Protein AF-A0A2K8X0S5-F1 (afdb_monomer_lite)

Secondary structure (DSSP, 8-state):
---------SS-SSS-----S----EEEEE-SS-TT----EE--SSHHHHHHHHHHHHHHHHHHHHHHHHHHHHHT-TTS-HHHHHHHTTSS--SSPPPEEEEPPPSS--SS--GGGEEEEEEEETTTTEEEEEEE-GGGTT----EEEEEEETTEEEEEES-SS--HHHHHHHHHHHHHH-GGGGSSSEEEEEE-TTS-EEEEEEEETTTTEEEEEE-

Sequence (219 aa):
MIKQNILYLLILSSIFSCQSQNKNMDIRTTSINDYEATYIFNLENNRAALKKINDYALQDIKAQSIFIDSLKHVASKDTQPKTFKERLTSTTLSSVPEDIIFYTPPNQLMDRVREKDIVLQYVLNTESGTIKNIRIGNQFKNATTTIKIINENKHNCVLQLDQLDFTLQNLYAILSQIAKLQYQNKTLDFIYTVKNKDNAPILDIIYTDHGHSLLLNYN

Foldseek 3Di:
DDDDDDDPDDPPDPPDPPPPDDDQFQWAKDWFVDPPRRDGDSDDFFLVRVVVVQVVQVVSLVVLVVVLVVLVVVLPPPPDDPVVVVVSVVPPGDSWTDKIWIFRDDPDDDPDDDLQRTAKIQGADRVPSFGQDIDGRPVLAPDPWDWDFPDDDLAETEIETAADTDGSSNVVVVSVVCVVVLSLLRDQKHWYFYAYNVRHTAWIWIAGRSSRGIGIDGD

pLDDT: mean 75.19, std 20.9, range [31.05, 98.25]

Radius of gyration: 23.58 Å; chains: 1; bounding box: 104×39×49 Å

Structure (mmCIF, N/CA/C/O backbone):
data_AF-A0A2K8X0S5-F1
#
_entry.id   AF-A0A2K8X0S5-F1
#
loop_
_atom_site.group_PDB
_atom_site.id
_atom_site.type_symbol
_atom_site.label_atom_id
_atom_site.label_alt_id
_atom_site.label_comp_id
_atom_site.label_asym_id
_atom_site.label_entity_id
_atom_site.label_seq_id
_atom_site.pdbx_PDB_ins_code
_atom_site.Cartn_x
_atom_site.Cartn_y
_atom_site.Cartn_z
_atom_site.occupancy
_atom_site.B_iso_or_equiv
_atom_site.auth_seq_id
_atom_site.auth_comp_id
_atom_site.auth_asym_id
_atom_site.auth_atom_id
_atom_site.pdbx_PDB_model_num
ATOM 1 N N . MET A 1 1 ? -69.505 -23.182 -1.053 1.00 38.78 1 MET A N 1
ATOM 2 C CA . MET A 1 1 ? -69.139 -24.120 -2.136 1.00 38.78 1 MET A CA 1
ATOM 3 C C . MET A 1 1 ? -68.064 -23.481 -2.996 1.00 38.78 1 MET A C 1
ATOM 5 O O . MET A 1 1 ? -68.137 -22.296 -3.283 1.00 38.78 1 MET A O 1
ATOM 9 N N . ILE A 1 2 ? -67.047 -24.280 -3.288 1.00 38.81 2 ILE A N 1
ATOM 10 C CA . ILE A 1 2 ? -65.732 -23.964 -3.852 1.00 38.81 2 ILE A CA 1
ATOM 11 C C . ILE A 1 2 ? -65.808 -23.481 -5.309 1.00 38.81 2 ILE A C 1
ATOM 13 O O . ILE A 1 2 ? -66.497 -24.108 -6.109 1.00 38.81 2 ILE A O 1
ATOM 17 N N . LYS A 1 3 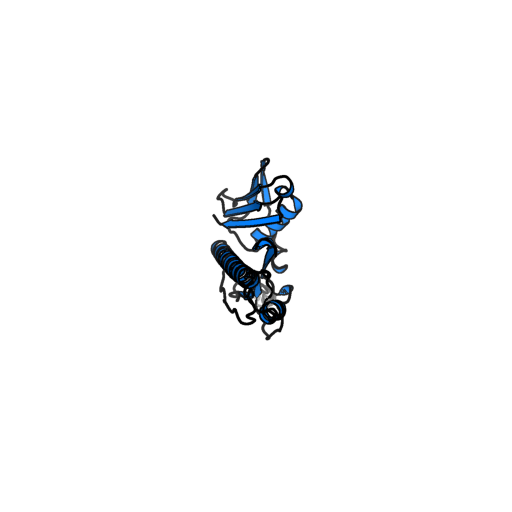? -65.036 -22.436 -5.644 1.00 39.66 3 LYS A N 1
ATOM 18 C CA . LYS A 1 3 ? -64.012 -22.431 -6.716 1.00 39.66 3 LYS A CA 1
ATOM 19 C C . LYS A 1 3 ? -63.188 -21.131 -6.661 1.00 39.66 3 LYS A C 1
ATOM 21 O O . LYS A 1 3 ? -63.391 -20.196 -7.425 1.00 39.66 3 LYS A O 1
ATOM 26 N N . GLN A 1 4 ? -62.233 -21.111 -5.730 1.00 46.78 4 GLN A N 1
ATOM 27 C CA . GLN A 1 4 ? -60.915 -20.524 -5.979 1.00 46.78 4 GLN A CA 1
ATOM 28 C C . GLN A 1 4 ? -60.237 -21.372 -7.061 1.00 46.78 4 GLN A C 1
ATOM 30 O O . GLN A 1 4 ? -60.345 -22.596 -6.983 1.00 46.78 4 GLN A O 1
ATOM 35 N N . ASN A 1 5 ? -59.558 -20.752 -8.032 1.00 42.03 5 ASN A N 1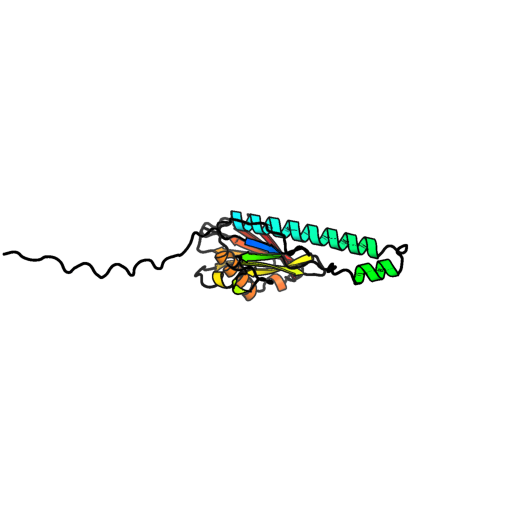
ATOM 36 C CA . ASN A 1 5 ? -58.206 -21.158 -8.432 1.00 42.03 5 ASN A CA 1
ATOM 37 C C . ASN A 1 5 ? -57.643 -20.314 -9.589 1.00 42.03 5 ASN A C 1
ATOM 39 O O . ASN A 1 5 ? -58.214 -20.255 -10.671 1.00 42.03 5 ASN A O 1
ATOM 43 N N . ILE A 1 6 ? -56.441 -19.788 -9.326 1.00 49.94 6 ILE A N 1
ATOM 44 C CA . ILE A 1 6 ? -55.363 -19.508 -10.285 1.00 49.94 6 ILE A CA 1
ATOM 45 C C . ILE A 1 6 ? -55.515 -18.220 -11.112 1.00 49.94 6 ILE A C 1
ATOM 47 O O . ILE A 1 6 ? -55.748 -18.234 -12.314 1.00 49.94 6 ILE A O 1
ATOM 51 N N . LEU A 1 7 ? -55.229 -17.088 -10.464 1.00 38.19 7 LEU A N 1
ATOM 52 C CA . LEU A 1 7 ? -54.434 -16.026 -11.096 1.00 38.19 7 LEU A CA 1
ATOM 53 C C . LEU A 1 7 ? -53.530 -15.337 -10.056 1.00 38.19 7 LEU A C 1
ATOM 55 O O . LEU A 1 7 ? -53.456 -14.121 -9.953 1.00 38.19 7 LEU A O 1
ATOM 59 N N . TYR A 1 8 ? -52.852 -16.159 -9.253 1.00 41.50 8 TYR A N 1
ATOM 60 C CA . TYR A 1 8 ? -51.709 -15.771 -8.429 1.00 41.50 8 TYR A CA 1
ATOM 61 C C . TYR A 1 8 ? -50.475 -16.456 -9.011 1.00 41.50 8 TYR A C 1
ATOM 63 O O . TYR A 1 8 ? -50.107 -17.513 -8.518 1.00 41.50 8 TYR A O 1
ATOM 71 N N . LEU A 1 9 ? -49.881 -15.917 -10.082 1.00 42.97 9 LEU A N 1
ATOM 72 C CA . LEU A 1 9 ? -48.477 -16.200 -10.419 1.00 42.97 9 LEU A CA 1
ATOM 73 C C . LEU A 1 9 ? -47.944 -15.307 -11.555 1.00 42.97 9 LEU A C 1
ATOM 75 O O . LEU A 1 9 ? -47.569 -15.806 -12.603 1.00 42.97 9 LEU A O 1
ATOM 79 N N . LEU A 1 10 ? -47.904 -13.983 -11.386 1.00 37.44 10 LEU A N 1
ATOM 80 C CA . LEU A 1 10 ? -47.114 -13.111 -12.281 1.00 37.44 10 LEU A CA 1
ATOM 81 C C . LEU A 1 10 ? -46.575 -11.869 -11.543 1.00 37.44 10 LEU A C 1
ATOM 83 O O . LEU A 1 10 ? -46.462 -10.782 -12.094 1.00 37.44 10 LEU A O 1
ATOM 87 N N . ILE A 1 11 ? -46.224 -12.044 -10.266 1.00 44.78 11 ILE A N 1
ATOM 88 C CA . ILE A 1 11 ? -45.395 -11.105 -9.500 1.00 44.78 11 ILE A CA 1
ATOM 89 C C . ILE A 1 11 ? -44.290 -11.937 -8.850 1.00 44.78 11 ILE A C 1
ATOM 91 O O . ILE A 1 11 ? -44.387 -12.231 -7.668 1.00 44.78 11 ILE A O 1
ATOM 95 N N . LEU A 1 12 ? -43.311 -12.427 -9.626 1.00 39.06 12 LEU A N 1
ATOM 96 C CA . LEU A 1 12 ? -42.094 -13.057 -9.071 1.00 39.06 12 LEU A CA 1
ATOM 97 C C . LEU A 1 12 ? -40.988 -13.346 -10.108 1.00 39.06 12 LEU A C 1
ATOM 99 O O . LEU A 1 12 ? -40.276 -14.335 -9.995 1.00 39.06 12 LEU A O 1
ATOM 103 N N . SER A 1 13 ? -40.794 -12.482 -11.110 1.00 39.16 13 SER A N 1
ATOM 104 C CA . SER A 1 13 ? -39.637 -12.588 -12.025 1.00 39.16 13 SER A CA 1
ATOM 105 C C . SER A 1 13 ? -38.767 -11.328 -12.103 1.00 39.16 13 SER A C 1
ATOM 107 O O . SER A 1 13 ? -37.929 -11.218 -12.990 1.00 39.16 13 SER A O 1
ATOM 109 N N . SER A 1 14 ? -38.912 -10.391 -11.162 1.00 35.41 14 SER A N 1
ATOM 110 C CA . SER A 1 14 ? -38.010 -9.235 -11.008 1.00 35.41 14 SER A CA 1
ATOM 111 C C . SER A 1 14 ? -37.100 -9.322 -9.774 1.00 35.41 14 SER A C 1
ATOM 113 O O . SER A 1 14 ? -36.400 -8.366 -9.450 1.00 35.41 14 SER A O 1
ATOM 115 N N . ILE A 1 15 ? -37.051 -10.480 -9.108 1.00 37.19 15 ILE A N 1
ATOM 116 C CA . ILE A 1 15 ? -36.039 -10.771 -8.089 1.00 37.19 15 ILE A CA 1
ATOM 117 C C . ILE A 1 15 ? -34.864 -11.448 -8.804 1.00 37.19 15 ILE A C 1
ATOM 119 O O . ILE A 1 15 ? -35.063 -12.439 -9.499 1.00 37.19 15 ILE A O 1
ATOM 123 N N . PHE A 1 16 ? -33.661 -10.902 -8.613 1.00 36.66 16 PHE A N 1
ATOM 124 C CA . PHE A 1 16 ? -32.369 -11.325 -9.175 1.00 36.66 16 PHE A CA 1
ATOM 125 C C . PHE A 1 16 ? -31.940 -10.734 -10.530 1.00 36.66 16 PHE A C 1
ATOM 127 O O . PHE A 1 16 ? -31.366 -11.419 -11.368 1.00 36.66 16 PHE A O 1
ATOM 134 N N . SER A 1 17 ? -31.962 -9.405 -10.656 1.00 31.05 17 SER A N 1
ATOM 135 C CA . SER A 1 17 ? -30.768 -8.714 -11.178 1.00 31.05 17 SER A CA 1
ATOM 136 C C . SER A 1 17 ? -29.786 -8.449 -10.028 1.00 31.05 17 SER A C 1
ATOM 138 O O . SER A 1 17 ? -29.400 -7.319 -9.751 1.00 31.05 17 SER A O 1
ATOM 140 N N . CYS A 1 18 ? -29.419 -9.518 -9.321 1.00 34.09 18 CYS A N 1
ATOM 141 C CA . CYS A 1 18 ? -28.256 -9.571 -8.451 1.00 34.09 18 CYS A CA 1
ATOM 142 C C . CYS A 1 18 ? -27.247 -10.474 -9.163 1.00 34.09 18 CYS A C 1
ATOM 144 O O . CYS A 1 18 ? -27.055 -11.627 -8.801 1.00 34.09 18 CYS A O 1
ATOM 146 N N . GLN A 1 19 ? -26.638 -9.965 -10.235 1.00 32.12 19 GLN A N 1
ATOM 147 C CA . GLN A 1 19 ? -25.343 -10.479 -10.682 1.00 32.12 19 GLN A CA 1
ATOM 148 C C . GLN A 1 19 ? -24.256 -9.710 -9.928 1.00 32.12 19 GLN A C 1
ATOM 150 O O . GLN A 1 19 ? -23.436 -9.001 -10.502 1.00 32.12 19 GLN A O 1
ATOM 155 N N . SER A 1 20 ? -24.313 -9.810 -8.603 1.00 38.38 20 SER A N 1
ATOM 156 C CA . SER A 1 20 ? -23.209 -9.473 -7.721 1.00 38.38 20 SER A CA 1
ATOM 157 C C . SER A 1 20 ? -22.395 -10.746 -7.526 1.00 38.38 20 SER A C 1
ATOM 159 O O . SER A 1 20 ? -22.934 -11.740 -7.056 1.00 38.38 20 SER A O 1
ATOM 161 N N . GLN A 1 21 ? -21.106 -10.669 -7.865 1.00 45.69 21 GLN A N 1
ATOM 162 C CA . GLN A 1 21 ? -20.028 -11.537 -7.371 1.00 45.69 21 GLN A CA 1
ATOM 163 C C . GLN A 1 21 ? -20.027 -13.006 -7.826 1.00 45.69 21 GLN A C 1
ATOM 165 O O . GLN A 1 21 ? -20.659 -13.866 -7.229 1.00 45.69 21 GLN A O 1
ATOM 170 N N . ASN A 1 22 ? -19.226 -13.281 -8.862 1.00 36.31 22 ASN A N 1
ATOM 171 C CA . ASN A 1 22 ? -18.234 -14.376 -8.916 1.00 36.31 22 ASN A CA 1
ATOM 172 C C . ASN A 1 22 ? -17.706 -14.524 -10.347 1.00 36.31 22 ASN A C 1
ATOM 174 O O . ASN A 1 22 ? -17.823 -15.570 -10.982 1.00 36.31 22 ASN A O 1
ATOM 178 N N . LYS A 1 23 ? -17.149 -13.444 -10.897 1.00 34.75 23 LYS A N 1
ATOM 179 C CA . LYS A 1 23 ? -16.305 -13.566 -12.082 1.00 34.75 23 LYS A CA 1
ATOM 180 C C . LYS A 1 23 ? -14.875 -13.399 -11.617 1.00 34.75 23 LYS A C 1
ATOM 182 O O . LYS A 1 23 ? -14.519 -12.328 -11.134 1.00 34.75 23 LYS A O 1
ATOM 187 N N . ASN A 1 24 ? -14.123 -14.491 -11.730 1.00 33.91 24 ASN A N 1
ATOM 188 C CA . ASN A 1 24 ? -12.668 -14.515 -11.748 1.00 33.91 24 ASN A CA 1
ATOM 189 C C . ASN A 1 24 ? -12.183 -13.257 -12.470 1.00 33.91 24 ASN A C 1
ATOM 191 O O . ASN A 1 24 ? -12.516 -13.035 -13.636 1.00 33.91 24 ASN A O 1
ATOM 195 N N . MET A 1 25 ? -11.536 -12.370 -11.724 1.00 39.94 25 MET A N 1
ATOM 196 C CA . MET A 1 25 ? -11.119 -11.079 -12.237 1.00 39.94 25 MET A CA 1
ATOM 197 C C . MET A 1 25 ? -9.746 -11.294 -12.839 1.00 39.94 25 MET A C 1
ATOM 199 O O . MET A 1 25 ? -8.787 -11.359 -12.090 1.00 39.94 25 MET A O 1
ATOM 203 N N . ASP A 1 26 ? -9.652 -11.452 -14.157 1.00 40.91 26 ASP A N 1
ATOM 204 C CA . ASP A 1 26 ? -8.354 -11.422 -14.826 1.00 40.91 26 ASP A CA 1
ATOM 205 C C . ASP A 1 26 ? -7.725 -10.065 -14.513 1.00 40.91 26 ASP A C 1
ATOM 207 O O . ASP A 1 26 ? -8.236 -9.039 -14.938 1.00 40.91 26 ASP A O 1
ATOM 211 N N . ILE A 1 27 ? -6.664 -10.026 -13.719 1.00 49.91 27 ILE A N 1
ATOM 212 C CA . ILE A 1 27 ? -5.928 -8.787 -13.478 1.00 49.91 27 ILE A CA 1
ATOM 213 C C . ILE A 1 27 ? -4.611 -8.902 -14.220 1.00 49.91 27 ILE A C 1
ATOM 215 O O . ILE A 1 27 ? -3.862 -9.816 -13.901 1.00 49.91 27 ILE A O 1
ATOM 219 N N . ARG A 1 28 ? -4.341 -7.984 -15.156 1.00 50.75 28 ARG A N 1
ATOM 220 C CA . ARG A 1 28 ? -3.062 -7.857 -15.881 1.00 50.75 28 ARG A CA 1
ATOM 221 C C . ARG A 1 28 ? -2.186 -6.771 -15.255 1.00 50.75 28 ARG A C 1
ATOM 223 O O . ARG A 1 28 ? -2.723 -5.840 -14.656 1.00 50.75 28 ARG A O 1
ATOM 230 N N . THR A 1 29 ? -0.869 -6.881 -15.419 1.00 45.03 29 THR A N 1
ATOM 231 C CA . THR A 1 29 ? 0.135 -5.960 -14.858 1.00 45.03 29 THR A CA 1
ATOM 232 C C . THR A 1 29 ? 0.949 -5.308 -15.967 1.00 45.03 29 THR A C 1
ATOM 234 O O . THR A 1 29 ? 1.480 -6.011 -16.816 1.00 45.03 29 THR A O 1
ATOM 237 N N . THR A 1 30 ? 1.106 -3.989 -15.958 1.00 51.38 30 THR A N 1
ATOM 238 C CA . THR A 1 30 ? 2.091 -3.303 -16.813 1.00 51.38 30 THR A CA 1
ATOM 239 C C . THR A 1 30 ? 3.103 -2.613 -15.914 1.00 51.38 30 THR A C 1
ATOM 241 O O . THR A 1 30 ? 2.691 -1.832 -15.057 1.00 51.38 30 THR A O 1
ATOM 244 N N . SER A 1 31 ? 4.386 -2.918 -16.076 1.00 45.97 31 SER A N 1
ATOM 245 C CA . SER A 1 31 ? 5.461 -2.301 -15.282 1.00 45.97 31 SER A CA 1
ATOM 246 C C . SER A 1 31 ? 6.837 -2.308 -15.961 1.00 45.97 31 SER A C 1
ATOM 248 O O . SER A 1 31 ? 7.840 -1.895 -15.385 1.00 45.97 31 SER A O 1
ATOM 250 N N . ILE A 1 32 ? 6.902 -2.780 -17.204 1.00 43.44 32 ILE A N 1
ATOM 251 C CA . ILE A 1 32 ? 8.102 -2.794 -18.037 1.00 43.44 32 ILE A CA 1
ATOM 252 C C . ILE A 1 32 ? 7.658 -2.309 -19.418 1.00 43.44 32 ILE A C 1
ATOM 254 O O . ILE A 1 32 ? 6.489 -2.449 -19.769 1.00 43.44 32 ILE A O 1
ATOM 258 N N . ASN A 1 33 ? 8.601 -1.838 -20.235 1.00 41.41 33 ASN A N 1
ATOM 259 C CA . ASN A 1 33 ? 8.481 -1.666 -21.693 1.00 41.41 33 ASN A CA 1
ATOM 260 C C . ASN A 1 33 ? 7.886 -2.874 -22.471 1.00 41.41 33 ASN A C 1
ATOM 262 O O . ASN A 1 33 ? 7.849 -2.850 -23.699 1.00 41.41 33 ASN A O 1
ATOM 266 N N . ASP A 1 34 ? 7.421 -3.917 -21.785 1.00 37.16 34 ASP A N 1
ATOM 267 C CA . ASP A 1 34 ? 6.527 -4.943 -22.283 1.00 37.16 34 ASP A CA 1
ATOM 268 C C . ASP A 1 34 ? 5.070 -4.478 -22.181 1.00 37.16 34 ASP A C 1
ATOM 270 O O . ASP A 1 34 ? 4.413 -4.563 -21.141 1.00 37.16 34 ASP A O 1
ATOM 274 N N . TYR A 1 35 ? 4.506 -4.153 -23.341 1.00 42.62 35 TYR A N 1
ATOM 275 C CA . TYR A 1 35 ? 3.062 -4.226 -23.574 1.00 42.62 35 TYR A CA 1
ATOM 276 C C . TYR A 1 35 ? 2.503 -5.667 -23.398 1.00 42.62 35 TYR A C 1
ATOM 278 O O . TYR A 1 35 ? 1.308 -5.885 -23.596 1.00 42.62 35 TYR A O 1
ATOM 286 N N . GLU A 1 36 ? 3.337 -6.649 -23.010 1.00 38.81 36 GLU A N 1
ATOM 287 C CA . GLU A 1 36 ? 3.042 -8.089 -22.991 1.00 38.81 36 GLU A CA 1
ATOM 288 C C . GLU A 1 36 ? 3.167 -8.794 -21.618 1.00 38.81 36 GLU A C 1
ATOM 290 O O . GLU A 1 36 ? 3.016 -10.017 -21.547 1.00 38.81 36 GLU A O 1
ATOM 295 N N . ALA A 1 37 ? 3.365 -8.087 -20.497 1.00 40.16 37 ALA A N 1
ATOM 296 C CA . ALA A 1 37 ? 3.399 -8.726 -19.171 1.00 40.16 37 ALA A CA 1
ATOM 297 C C . ALA A 1 37 ? 1.994 -9.196 -18.720 1.00 40.16 37 ALA A C 1
ATOM 299 O O . ALA A 1 37 ? 1.250 -8.526 -18.007 1.00 40.16 37 ALA A O 1
ATOM 300 N N . THR A 1 38 ? 1.601 -10.393 -19.151 1.00 49.34 38 THR A N 1
ATOM 301 C CA . THR A 1 38 ? 0.253 -10.943 -18.940 1.00 49.34 38 THR A CA 1
ATOM 302 C C . THR A 1 38 ? 0.236 -11.903 -17.750 1.00 49.34 38 THR A C 1
ATOM 304 O O . THR A 1 38 ? -0.058 -13.088 -17.896 1.00 49.34 38 THR A O 1
ATOM 307 N N . TYR A 1 39 ? 0.561 -11.421 -16.548 1.00 47.72 39 TYR A N 1
ATOM 308 C CA . TYR A 1 39 ? 0.231 -12.190 -15.346 1.00 47.72 39 TYR A CA 1
ATOM 309 C C . TYR A 1 39 ? -1.266 -12.088 -15.128 1.00 47.72 39 TYR A C 1
ATOM 311 O O . TYR A 1 39 ? -1.771 -10.988 -14.983 1.00 47.72 39 TYR A O 1
ATOM 319 N N . ILE A 1 40 ? -1.967 -13.221 -15.155 1.00 48.16 40 ILE A N 1
ATOM 320 C CA . ILE A 1 40 ? -3.401 -13.302 -14.884 1.00 48.16 40 ILE A CA 1
ATOM 321 C C . ILE A 1 40 ? -3.559 -13.757 -13.440 1.00 48.16 40 ILE A C 1
ATOM 323 O O . ILE A 1 40 ? -3.362 -14.927 -13.103 1.00 48.16 40 ILE A O 1
ATOM 327 N N . PHE A 1 41 ? -3.908 -12.828 -12.562 1.00 51.62 41 PHE A N 1
ATOM 328 C CA . PHE A 1 41 ? -4.321 -13.175 -11.213 1.00 51.62 41 PHE A CA 1
ATOM 329 C C . PHE A 1 41 ? -5.797 -13.543 -11.218 1.00 51.62 41 PHE A C 1
ATOM 331 O O . PHE A 1 41 ? -6.626 -12.654 -11.259 1.00 51.62 41 PHE A O 1
ATOM 338 N N . ASN A 1 42 ? -6.144 -14.824 -11.108 1.00 50.06 42 ASN A N 1
ATOM 339 C CA . ASN A 1 42 ? -7.502 -15.203 -10.728 1.00 50.06 42 ASN A CA 1
ATOM 340 C C . ASN A 1 42 ? -7.653 -15.036 -9.208 1.00 50.06 42 ASN A C 1
ATOM 342 O O . ASN A 1 42 ? -7.411 -15.982 -8.456 1.00 50.06 42 ASN A O 1
ATOM 346 N N . LEU A 1 43 ? -7.905 -13.813 -8.741 1.00 58.06 43 LEU A N 1
ATOM 347 C CA . LEU A 1 43 ? -7.872 -13.512 -7.313 1.00 58.06 43 LEU A CA 1
ATOM 348 C C . LEU A 1 43 ? -9.249 -13.160 -6.759 1.00 58.06 43 LEU A C 1
ATOM 350 O O . LEU A 1 43 ? -9.888 -12.184 -7.149 1.00 58.06 43 LEU A O 1
ATOM 354 N N . GLU A 1 44 ? -9.666 -13.972 -5.794 1.00 69.25 44 GLU A N 1
ATOM 355 C CA . GLU A 1 44 ? -10.769 -13.681 -4.891 1.00 69.25 44 GLU A CA 1
ATOM 356 C C . GLU A 1 44 ? -10.536 -12.340 -4.184 1.00 69.25 44 GLU A C 1
ATOM 358 O O . GLU A 1 44 ? -9.412 -11.975 -3.845 1.00 69.25 44 GLU A O 1
ATOM 363 N N . ASN A 1 45 ? -11.602 -11.590 -3.925 1.00 79.94 45 ASN A N 1
ATOM 364 C CA . ASN A 1 45 ? -11.506 -10.309 -3.233 1.00 79.94 45 ASN A CA 1
ATOM 365 C C . ASN A 1 45 ? -11.374 -10.513 -1.713 1.00 79.94 45 ASN A C 1
ATOM 367 O O . ASN A 1 45 ? -12.335 -10.314 -0.972 1.00 79.94 45 ASN A O 1
ATOM 371 N N . ASN A 1 46 ? -10.200 -10.955 -1.262 1.00 86.81 46 ASN A N 1
ATOM 372 C CA . ASN A 1 46 ? -9.918 -11.264 0.138 1.00 86.81 46 ASN A CA 1
ATOM 373 C C . ASN A 1 46 ? -8.485 -10.873 0.558 1.00 86.81 46 ASN A C 1
ATOM 375 O O . ASN A 1 46 ? -7.652 -10.460 -0.253 1.00 86.81 46 ASN A O 1
ATOM 379 N N . ARG A 1 47 ? -8.177 -11.034 1.852 1.00 89.31 47 ARG A N 1
ATOM 380 C CA . ARG A 1 47 ? -6.883 -10.664 2.448 1.00 89.31 47 ARG A CA 1
ATOM 381 C C . ARG A 1 47 ? -5.692 -11.366 1.801 1.00 89.31 47 ARG A C 1
ATOM 383 O O . ARG A 1 47 ? -4.677 -10.727 1.540 1.00 89.31 47 ARG A O 1
ATOM 390 N N . ALA A 1 48 ? -5.799 -12.675 1.580 1.00 88.81 48 ALA A N 1
ATOM 391 C CA . ALA A 1 48 ? -4.698 -13.485 1.063 1.00 88.81 48 ALA A CA 1
ATOM 392 C C . ALA A 1 48 ? -4.337 -13.077 -0.372 1.00 88.81 48 ALA A C 1
ATOM 394 O O . ALA A 1 48 ? -3.162 -12.930 -0.710 1.00 88.81 48 ALA A O 1
ATOM 395 N N . ALA A 1 49 ? -5.355 -12.825 -1.192 1.00 84.19 49 ALA A N 1
ATOM 396 C CA . ALA A 1 49 ? -5.205 -12.307 -2.540 1.00 84.19 49 ALA A CA 1
ATOM 397 C C . ALA A 1 49 ? -4.552 -10.922 -2.571 1.00 84.19 49 ALA A C 1
ATOM 399 O O . ALA A 1 49 ? -3.587 -10.711 -3.303 1.00 84.19 49 ALA A O 1
ATOM 400 N N . LEU A 1 50 ? -5.035 -9.996 -1.739 1.00 88.88 50 LEU A N 1
ATOM 401 C CA . LEU A 1 50 ? -4.472 -8.650 -1.620 1.00 88.88 50 LEU A CA 1
ATOM 402 C C . LEU A 1 50 ? -3.000 -8.673 -1.203 1.00 88.88 50 LEU A C 1
ATOM 404 O O . LEU A 1 50 ? -2.186 -7.959 -1.786 1.00 88.88 50 LEU A O 1
ATOM 408 N N . LYS A 1 51 ? -2.641 -9.541 -0.251 1.00 92.00 51 LYS A N 1
ATOM 409 C CA . LYS A 1 51 ? -1.244 -9.755 0.132 1.00 92.00 51 LYS A CA 1
ATOM 410 C C . LYS A 1 51 ? -0.408 -10.232 -1.057 1.00 92.00 51 LYS A C 1
ATOM 412 O O . LYS A 1 51 ? 0.661 -9.687 -1.296 1.00 92.00 51 LYS A O 1
ATOM 417 N N . LYS A 1 52 ? -0.900 -11.206 -1.830 1.00 86.94 52 LYS A N 1
ATOM 418 C CA . LYS A 1 52 ? -0.188 -11.731 -3.006 1.00 86.94 52 LYS A CA 1
ATOM 419 C C . LYS A 1 52 ? 0.046 -10.655 -4.074 1.00 86.94 52 LYS A C 1
ATOM 421 O O . LYS A 1 52 ? 1.134 -10.600 -4.638 1.00 86.94 52 LYS A O 1
ATOM 426 N N . ILE A 1 53 ? -0.950 -9.802 -4.327 1.00 86.56 53 ILE A N 1
ATOM 427 C CA . ILE A 1 53 ? -0.834 -8.648 -5.237 1.00 86.56 53 ILE A CA 1
ATOM 428 C C . ILE A 1 53 ? 0.248 -7.688 -4.742 1.00 86.56 53 ILE A C 1
ATOM 430 O O . ILE A 1 53 ? 1.119 -7.287 -5.511 1.00 86.56 53 ILE A O 1
ATOM 434 N N . ASN A 1 54 ? 0.215 -7.356 -3.452 1.00 91.25 54 ASN A N 1
ATOM 435 C CA . ASN A 1 54 ? 1.188 -6.463 -2.842 1.00 91.25 54 ASN A CA 1
ATOM 436 C C . ASN A 1 54 ? 2.612 -7.023 -2.900 1.00 91.25 54 ASN A C 1
ATOM 438 O O . ASN A 1 54 ? 3.529 -6.319 -3.307 1.00 91.25 54 ASN A O 1
ATOM 442 N N . ASP A 1 55 ? 2.796 -8.295 -2.549 1.00 90.06 55 ASP A N 1
ATOM 443 C CA . ASP A 1 55 ? 4.100 -8.956 -2.595 1.00 90.06 55 ASP A CA 1
ATOM 444 C C . ASP A 1 55 ? 4.669 -8.963 -4.023 1.00 90.06 55 ASP A C 1
ATOM 446 O O . ASP A 1 55 ? 5.858 -8.708 -4.213 1.00 90.06 55 ASP A O 1
ATOM 450 N N . TYR A 1 56 ? 3.822 -9.206 -5.029 1.00 86.69 56 TYR A N 1
ATOM 451 C CA . TYR A 1 56 ? 4.215 -9.123 -6.435 1.00 86.69 56 TYR A CA 1
ATOM 452 C C . TYR A 1 56 ? 4.643 -7.702 -6.818 1.00 86.69 56 TYR A C 1
ATOM 454 O O . TYR A 1 56 ? 5.728 -7.520 -7.365 1.00 86.69 56 TYR A O 1
ATOM 462 N N . ALA A 1 57 ? 3.834 -6.691 -6.483 1.00 87.12 57 ALA A N 1
ATOM 463 C CA . ALA A 1 57 ? 4.152 -5.296 -6.777 1.00 87.12 57 ALA A CA 1
ATOM 464 C C . ALA A 1 57 ? 5.495 -4.879 -6.154 1.00 87.12 57 ALA A C 1
ATOM 466 O O . ALA A 1 57 ? 6.326 -4.271 -6.818 1.00 87.12 57 ALA A O 1
ATOM 467 N N . LEU A 1 58 ? 5.762 -5.266 -4.904 1.00 89.44 58 LEU A N 1
ATOM 468 C CA . LEU A 1 58 ? 7.033 -4.967 -4.237 1.00 89.44 58 LEU A CA 1
ATOM 469 C C . LEU A 1 58 ? 8.239 -5.638 -4.912 1.00 89.44 58 LEU A C 1
ATOM 471 O O . LEU A 1 58 ? 9.314 -5.040 -4.987 1.00 89.44 58 LEU A O 1
ATOM 475 N N . GLN A 1 59 ? 8.083 -6.871 -5.401 1.00 85.88 59 GLN A N 1
ATOM 476 C CA . GLN A 1 59 ? 9.141 -7.560 -6.147 1.00 85.88 59 GLN A CA 1
ATOM 477 C C . GLN A 1 59 ? 9.425 -6.876 -7.482 1.00 85.88 59 GLN A C 1
ATOM 479 O O . GLN A 1 59 ? 10.589 -6.711 -7.846 1.00 85.88 59 GLN A O 1
ATOM 484 N N . ASP A 1 60 ? 8.375 -6.452 -8.175 1.00 82.50 60 ASP A N 1
ATOM 485 C CA . ASP A 1 60 ? 8.488 -5.777 -9.457 1.00 82.50 60 ASP A CA 1
ATOM 486 C C . ASP A 1 60 ? 9.134 -4.386 -9.321 1.00 82.50 60 ASP A C 1
ATOM 488 O O . ASP A 1 60 ? 10.119 -4.106 -10.001 1.00 82.50 60 ASP A O 1
ATOM 492 N N . ILE A 1 61 ? 8.716 -3.581 -8.334 1.00 83.12 61 ILE A N 1
ATOM 493 C CA . ILE A 1 61 ? 9.377 -2.307 -7.982 1.00 83.12 61 ILE A CA 1
ATOM 494 C C . ILE A 1 61 ? 10.875 -2.523 -7.748 1.00 83.12 61 ILE A C 1
ATOM 496 O O . ILE A 1 61 ? 11.717 -1.785 -8.258 1.00 83.12 61 ILE A O 1
ATOM 500 N N . LYS A 1 62 ? 11.232 -3.560 -6.981 1.00 84.38 62 LYS A N 1
ATOM 501 C CA . LYS A 1 62 ? 12.634 -3.879 -6.698 1.00 84.38 62 LYS A CA 1
ATOM 502 C C . LYS A 1 62 ? 13.402 -4.235 -7.974 1.00 84.38 62 LYS A C 1
ATOM 504 O O . LYS A 1 62 ? 14.549 -3.814 -8.120 1.00 84.38 62 LYS A O 1
ATOM 509 N N . ALA A 1 63 ? 12.799 -5.003 -8.879 1.00 79.88 63 ALA A N 1
ATOM 510 C CA . ALA A 1 63 ? 13.411 -5.360 -10.155 1.00 79.88 63 ALA A CA 1
ATOM 511 C C . ALA A 1 63 ? 13.636 -4.122 -11.040 1.00 79.88 63 ALA A C 1
ATOM 513 O O . ALA A 1 63 ? 14.739 -3.954 -11.568 1.00 79.88 63 ALA A O 1
ATOM 514 N N . GLN A 1 64 ? 12.647 -3.225 -11.125 1.00 77.81 64 GLN A N 1
ATOM 515 C CA . GLN A 1 64 ? 12.763 -1.953 -11.842 1.00 77.81 64 GLN A CA 1
ATOM 516 C C . GLN A 1 64 ? 13.909 -1.092 -11.287 1.00 77.81 64 GLN A C 1
ATOM 518 O O . GLN A 1 64 ? 14.754 -0.621 -12.050 1.00 77.81 64 GLN A O 1
ATOM 523 N N . SER A 1 65 ? 14.004 -0.944 -9.962 1.00 77.31 65 SER A N 1
ATOM 524 C CA . SER A 1 65 ? 15.072 -0.165 -9.320 1.00 77.31 65 SER A CA 1
ATOM 525 C C . SER A 1 65 ? 16.468 -0.728 -9.610 1.00 77.31 65 SER A C 1
ATOM 527 O O . SER A 1 65 ? 17.359 0.021 -10.005 1.00 77.31 65 SER A O 1
ATOM 529 N N . ILE A 1 66 ? 16.659 -2.053 -9.512 1.00 78.44 66 ILE A N 1
ATOM 530 C CA . ILE A 1 66 ? 17.945 -2.711 -9.829 1.00 78.44 66 ILE A CA 1
ATOM 531 C C . ILE A 1 66 ? 18.339 -2.477 -11.292 1.00 78.44 66 ILE A C 1
ATOM 533 O O . ILE A 1 66 ? 19.510 -2.233 -11.603 1.00 78.44 66 ILE A O 1
ATOM 537 N N . PHE A 1 67 ? 17.368 -2.562 -12.199 1.00 71.81 67 PHE A N 1
ATOM 538 C CA . PHE A 1 67 ? 17.595 -2.338 -13.618 1.00 71.81 67 PHE A CA 1
ATOM 539 C C . PHE A 1 67 ? 18.018 -0.888 -13.903 1.00 71.81 67 PHE A C 1
ATOM 541 O O . PHE A 1 67 ? 19.021 -0.656 -14.582 1.00 71.81 67 PHE A O 1
ATOM 548 N N . ILE A 1 68 ? 17.322 0.089 -13.320 1.00 72.12 68 ILE A N 1
ATOM 549 C CA . ILE A 1 68 ? 17.636 1.517 -13.461 1.00 72.12 68 ILE A CA 1
ATOM 550 C C . ILE A 1 68 ? 19.009 1.847 -12.877 1.00 72.12 68 ILE A C 1
ATOM 552 O O . ILE A 1 68 ? 19.794 2.547 -13.520 1.00 72.12 68 ILE A O 1
ATOM 556 N N . ASP A 1 69 ? 19.339 1.320 -11.701 1.00 70.62 69 ASP A N 1
ATOM 557 C CA . ASP A 1 69 ? 20.654 1.515 -11.087 1.00 70.62 69 ASP A CA 1
ATOM 558 C C . ASP A 1 69 ? 21.771 0.920 -11.948 1.00 70.62 69 ASP A C 1
ATOM 560 O O . ASP A 1 69 ? 22.835 1.524 -12.101 1.00 70.62 69 ASP A O 1
ATOM 564 N N . SER A 1 70 ? 21.511 -0.220 -12.592 1.00 67.69 70 SER A N 1
ATOM 565 C CA . SER A 1 70 ? 22.445 -0.832 -13.540 1.00 67.69 70 SER A CA 1
ATOM 566 C C . SER A 1 70 ? 22.669 0.059 -14.765 1.00 67.69 70 SER A C 1
ATOM 568 O O . SER A 1 70 ? 23.816 0.267 -15.168 1.00 67.69 70 SER A O 1
ATOM 570 N N . LEU A 1 71 ? 21.609 0.653 -15.325 1.00 67.88 71 LEU A N 1
ATOM 571 C CA . LEU A 1 71 ? 21.722 1.617 -16.425 1.00 67.88 71 LEU A CA 1
ATOM 572 C C . LEU A 1 71 ? 22.498 2.872 -16.004 1.00 67.88 71 LEU A C 1
ATOM 574 O O . LEU A 1 71 ? 23.414 3.289 -16.716 1.00 67.88 71 LEU A O 1
ATOM 578 N N . LYS A 1 72 ? 22.197 3.435 -14.826 1.00 70.25 72 LYS A N 1
ATOM 579 C CA . LYS A 1 72 ? 22.919 4.587 -14.258 1.00 70.25 72 LYS A CA 1
ATOM 580 C C . LYS A 1 72 ? 24.403 4.273 -14.057 1.00 70.25 72 LYS A C 1
ATOM 582 O O . LYS A 1 72 ? 25.252 5.085 -14.420 1.00 70.25 72 LYS A O 1
ATOM 587 N N . HIS A 1 73 ? 24.726 3.092 -13.530 1.00 69.88 73 HIS A N 1
ATOM 588 C CA . HIS A 1 73 ? 26.105 2.646 -13.327 1.00 69.88 73 HIS A CA 1
ATOM 589 C C . HIS A 1 73 ? 26.863 2.451 -14.646 1.00 69.88 73 HIS A C 1
ATOM 591 O O . HIS A 1 73 ? 28.047 2.763 -14.740 1.00 69.88 73 HIS A O 1
ATOM 597 N N . VAL A 1 74 ? 26.205 1.934 -15.683 1.00 65.75 74 VAL A N 1
ATOM 598 C CA . VAL A 1 74 ? 26.814 1.789 -17.011 1.00 65.75 74 VAL A CA 1
ATOM 599 C C . VAL A 1 74 ? 27.031 3.156 -17.670 1.00 65.75 74 VAL A C 1
ATOM 601 O O . VAL A 1 74 ? 28.084 3.369 -18.275 1.00 65.75 74 VAL A O 1
ATOM 604 N N . ALA A 1 75 ? 26.086 4.088 -17.516 1.00 60.69 75 ALA A N 1
ATOM 605 C CA . ALA A 1 75 ? 26.164 5.444 -18.059 1.00 60.69 75 ALA A CA 1
ATOM 606 C C . ALA A 1 75 ? 27.256 6.306 -17.397 1.00 60.69 75 ALA A C 1
ATOM 608 O O . ALA A 1 75 ? 27.877 7.134 -18.067 1.00 60.69 75 ALA A O 1
ATOM 609 N N . SER A 1 76 ? 27.515 6.105 -16.100 1.00 62.94 76 SER A N 1
ATOM 610 C CA . SER A 1 76 ? 28.503 6.874 -15.331 1.00 62.94 76 SER A CA 1
ATOM 611 C C . SER A 1 76 ? 29.957 6.441 -15.551 1.00 62.94 76 SER A C 1
ATOM 613 O O . SER A 1 76 ? 30.868 7.117 -15.078 1.00 62.94 76 SER A O 1
ATOM 615 N N . LYS A 1 77 ? 30.215 5.357 -16.297 1.00 67.88 77 LYS A N 1
ATOM 616 C CA . LYS A 1 77 ? 31.584 4.945 -16.648 1.00 67.88 77 LYS A CA 1
ATOM 617 C C . LYS A 1 77 ? 32.188 5.901 -17.682 1.00 67.88 77 LYS A C 1
ATOM 619 O O . LYS A 1 77 ? 31.710 6.010 -18.811 1.00 67.88 77 LYS A O 1
ATOM 624 N N . ASP A 1 78 ? 33.280 6.566 -17.304 1.00 55.75 78 ASP A N 1
ATOM 625 C CA . ASP A 1 78 ? 33.964 7.586 -18.119 1.00 55.75 78 ASP A CA 1
ATOM 626 C C . ASP A 1 78 ? 34.584 7.070 -19.422 1.00 55.75 78 ASP A C 1
ATOM 628 O O . ASP A 1 78 ? 34.861 7.847 -20.332 1.00 55.75 78 ASP A O 1
ATOM 632 N N . THR A 1 79 ? 34.744 5.756 -19.559 1.00 59.97 79 THR A N 1
ATOM 633 C CA . THR A 1 79 ? 35.295 5.110 -20.756 1.00 59.97 79 THR A CA 1
ATOM 634 C C . THR A 1 79 ? 34.272 4.880 -21.872 1.00 59.97 79 THR A C 1
ATOM 636 O O . THR A 1 79 ? 34.633 4.370 -22.933 1.00 59.97 79 THR A O 1
ATOM 639 N N . GLN A 1 80 ? 33.001 5.240 -21.669 1.00 61.22 80 GLN A N 1
ATOM 640 C CA . GLN A 1 80 ? 31.954 5.045 -22.673 1.00 61.22 80 GLN A CA 1
ATOM 641 C C . GLN A 1 80 ? 32.063 6.081 -23.813 1.00 61.22 80 GLN A C 1
ATOM 643 O O . GLN A 1 80 ? 32.153 7.283 -23.538 1.00 61.22 80 GLN A O 1
ATOM 648 N N . PRO A 1 81 ? 31.992 5.663 -25.093 1.00 66.94 81 PRO A N 1
ATOM 649 C CA . PRO A 1 81 ? 31.946 6.579 -26.232 1.00 66.94 81 PRO A CA 1
ATOM 650 C C . PRO A 1 81 ? 30.797 7.592 -26.102 1.00 66.94 81 PRO A C 1
ATOM 652 O O . PRO A 1 81 ? 29.708 7.237 -25.651 1.00 66.94 81 PRO A O 1
ATOM 655 N N . LYS A 1 82 ? 30.987 8.841 -26.558 1.00 62.84 82 LYS A N 1
ATOM 656 C CA . LYS A 1 82 ? 29.919 9.870 -26.558 1.00 62.84 82 LYS A CA 1
ATOM 657 C C . LYS A 1 82 ? 28.618 9.375 -27.204 1.00 62.84 82 LYS A C 1
ATOM 659 O O . LYS A 1 82 ? 27.548 9.575 -26.643 1.00 62.84 82 LYS A O 1
ATOM 664 N N . THR A 1 83 ? 28.725 8.635 -28.306 1.00 58.09 83 THR A N 1
ATOM 665 C CA . THR A 1 83 ? 27.589 8.031 -29.019 1.00 58.09 83 THR A CA 1
ATOM 666 C C . THR A 1 83 ? 26.848 6.967 -28.206 1.00 58.09 83 THR A C 1
ATOM 668 O O . THR A 1 83 ? 25.664 6.743 -28.433 1.00 58.09 83 THR A O 1
ATOM 671 N N . PHE A 1 84 ? 27.508 6.308 -27.250 1.00 58.81 84 PHE A N 1
ATOM 672 C CA . PHE A 1 84 ? 26.873 5.366 -26.328 1.00 58.81 84 PHE A CA 1
ATOM 673 C C . PHE A 1 84 ? 26.111 6.102 -25.219 1.00 58.81 84 PHE A C 1
ATOM 675 O O . PHE A 1 84 ? 24.972 5.745 -24.924 1.00 58.81 84 PHE A O 1
ATOM 682 N N . LYS A 1 85 ? 26.693 7.180 -24.670 1.00 58.34 85 LYS A N 1
ATOM 683 C CA . LYS A 1 85 ? 26.009 8.071 -23.715 1.00 58.34 85 LYS A CA 1
ATOM 684 C C . LYS A 1 85 ? 24.767 8.729 -24.344 1.00 58.34 85 LYS A C 1
ATOM 686 O O . LYS A 1 85 ? 23.725 8.771 -23.704 1.00 58.34 85 LYS A O 1
ATOM 691 N N . GLU A 1 86 ? 24.849 9.148 -25.609 1.00 56.12 86 GLU A N 1
ATOM 692 C CA . GLU A 1 86 ? 23.724 9.691 -26.399 1.00 56.12 86 GLU A CA 1
ATOM 693 C C . GLU A 1 86 ? 22.688 8.626 -26.812 1.00 56.12 86 GLU A C 1
ATOM 695 O O . GLU A 1 86 ? 21.506 8.927 -26.980 1.00 56.12 86 GLU A O 1
ATOM 700 N N . ARG A 1 87 ? 23.099 7.360 -26.979 1.00 54.72 87 ARG A N 1
ATOM 701 C CA . ARG A 1 87 ? 22.173 6.245 -27.239 1.00 54.72 87 ARG A CA 1
ATOM 702 C C . ARG A 1 87 ? 21.392 5.831 -26.001 1.00 54.72 87 ARG A C 1
ATOM 704 O O . ARG A 1 87 ? 20.200 5.602 -26.123 1.00 54.72 87 ARG A O 1
ATOM 711 N N . LEU A 1 88 ? 22.016 5.810 -24.824 1.00 53.88 88 LEU A N 1
ATOM 712 C CA . LEU A 1 88 ? 21.328 5.567 -23.548 1.00 53.88 88 LEU A CA 1
ATOM 713 C C . LEU A 1 88 ? 20.220 6.589 -23.272 1.00 53.88 88 LEU A C 1
ATOM 715 O O . LEU A 1 88 ? 19.181 6.223 -22.736 1.00 53.88 88 LEU A O 1
ATOM 719 N N . THR A 1 89 ? 20.418 7.849 -23.666 1.00 51.09 89 THR A N 1
ATOM 720 C CA . THR A 1 89 ? 19.400 8.901 -23.540 1.00 51.09 89 THR A CA 1
ATOM 721 C C . THR A 1 89 ? 18.339 8.874 -24.647 1.00 51.09 89 THR A C 1
ATOM 723 O O . THR A 1 89 ? 17.309 9.523 -24.486 1.00 51.09 89 THR A O 1
ATOM 726 N N . SER A 1 90 ? 18.560 8.156 -25.760 1.00 42.28 90 SER A N 1
ATOM 727 C CA . SER A 1 90 ? 17.633 8.091 -26.909 1.00 42.28 90 SER A CA 1
ATOM 728 C C . SER A 1 90 ? 16.947 6.738 -27.111 1.00 42.28 90 SER A C 1
ATOM 730 O O . SER A 1 90 ? 15.943 6.670 -27.820 1.00 42.28 90 SER A O 1
ATOM 732 N N . THR A 1 91 ? 17.418 5.662 -26.478 1.00 44.25 91 THR A N 1
ATOM 733 C CA . THR A 1 91 ? 16.626 4.440 -26.321 1.00 44.25 91 THR A CA 1
ATOM 734 C C . THR A 1 91 ? 15.478 4.721 -25.364 1.00 44.25 91 THR A C 1
ATOM 736 O O . THR A 1 91 ? 15.704 5.163 -24.246 1.00 44.25 91 THR A O 1
ATOM 739 N N . THR A 1 92 ? 14.258 4.414 -25.796 1.00 44.97 92 THR A N 1
ATOM 740 C CA . THR A 1 92 ? 12.956 4.538 -25.107 1.00 44.97 92 THR A CA 1
ATOM 741 C C . THR A 1 92 ? 12.838 3.816 -23.757 1.00 44.97 92 THR A C 1
ATOM 743 O O . THR A 1 92 ? 11.747 3.698 -23.213 1.00 44.97 92 THR A O 1
ATOM 746 N N . LEU A 1 93 ? 13.943 3.334 -23.195 1.00 48.88 93 LEU A N 1
ATOM 747 C CA . LEU A 1 93 ? 14.013 2.858 -21.828 1.00 48.88 93 LEU A CA 1
ATOM 748 C C . LEU A 1 93 ? 13.948 4.058 -20.889 1.00 48.88 93 LEU A C 1
ATOM 750 O O . LEU A 1 93 ? 14.965 4.683 -20.590 1.00 48.88 93 LEU A O 1
ATOM 754 N N . SER A 1 94 ? 12.734 4.374 -20.438 1.00 53.62 94 SER A N 1
ATOM 755 C CA . SER A 1 94 ? 12.515 5.276 -19.312 1.00 53.62 94 SER A CA 1
ATOM 756 C C . SER A 1 94 ? 13.454 4.868 -18.172 1.00 53.62 94 SER A C 1
ATOM 758 O O . SER A 1 94 ? 13.373 3.759 -17.649 1.00 53.62 94 SER A O 1
ATOM 760 N N . SER A 1 95 ? 14.402 5.735 -17.807 1.00 60.38 95 SER A N 1
ATOM 761 C CA . SER A 1 95 ? 15.353 5.502 -16.709 1.00 60.38 95 SER A CA 1
ATOM 762 C C . SER A 1 95 ? 14.704 5.722 -15.338 1.00 60.38 95 SER A C 1
ATOM 764 O O . SER A 1 95 ? 15.354 6.191 -14.400 1.00 60.38 95 SER A O 1
ATOM 766 N N . VAL A 1 96 ? 13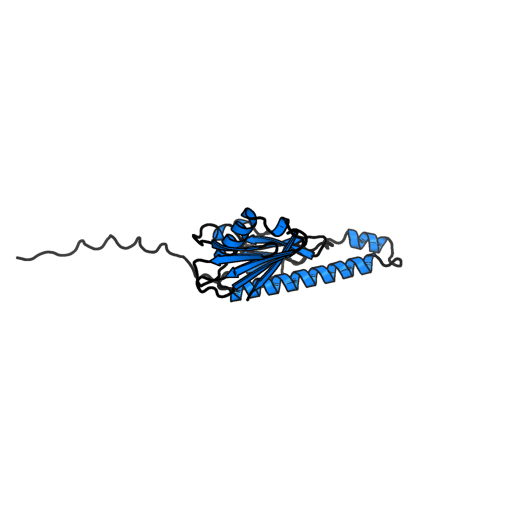.397 5.497 -15.260 1.00 65.31 96 VAL A N 1
ATOM 767 C CA . VAL A 1 96 ? 12.527 5.930 -14.181 1.00 65.31 96 VAL A CA 1
ATOM 768 C C . VAL A 1 96 ? 11.548 4.797 -13.875 1.00 65.31 96 VAL A C 1
ATOM 770 O O 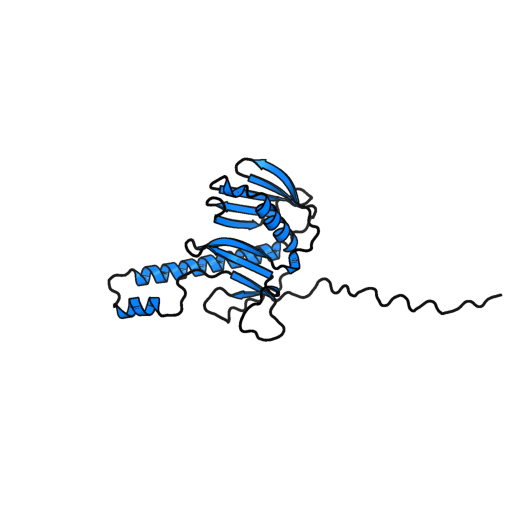. VAL A 1 96 ? 10.980 4.257 -14.824 1.00 65.31 96 VAL A O 1
ATOM 773 N N . PRO A 1 97 ? 11.354 4.421 -12.596 1.00 67.25 97 PRO A N 1
ATOM 774 C CA . PRO A 1 97 ? 10.377 3.404 -12.231 1.00 67.25 97 PRO A CA 1
ATOM 775 C C . PRO A 1 97 ? 8.975 3.844 -12.659 1.00 67.25 97 PRO A C 1
ATOM 777 O O . PRO A 1 97 ? 8.608 5.007 -12.469 1.00 67.25 97 PRO A O 1
ATOM 780 N N . GLU A 1 98 ? 8.199 2.920 -13.212 1.00 77.19 98 GLU A N 1
ATOM 781 C CA . GLU A 1 98 ? 6.830 3.152 -13.660 1.00 77.19 98 GLU A CA 1
ATOM 782 C C . GLU A 1 98 ? 5.814 2.579 -12.670 1.00 77.19 98 GLU A C 1
ATOM 784 O O . GLU A 1 98 ? 6.054 1.580 -11.986 1.00 77.19 98 GLU A O 1
ATOM 789 N N . ASP A 1 99 ? 4.652 3.226 -12.607 1.00 84.44 99 ASP A N 1
ATOM 790 C CA . ASP A 1 99 ? 3.52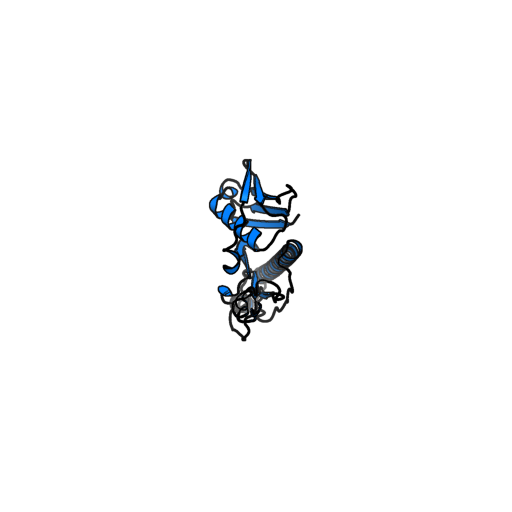9 2.778 -11.791 1.00 84.44 99 ASP A CA 1
ATOM 791 C C . ASP A 1 99 ? 3.128 1.337 -12.125 1.00 84.44 99 ASP A C 1
ATOM 793 O O . ASP A 1 99 ? 3.027 0.958 -13.291 1.00 84.44 99 ASP A O 1
ATOM 797 N N . ILE A 1 100 ? 2.783 0.556 -11.101 1.00 84.88 100 ILE A N 1
ATOM 798 C CA . ILE A 1 100 ? 2.274 -0.806 -11.295 1.00 84.88 100 ILE A CA 1
ATOM 799 C C . ILE A 1 100 ? 0.755 -0.762 -11.312 1.00 84.88 100 ILE A C 1
ATOM 801 O O . ILE A 1 100 ? 0.119 -0.483 -10.289 1.00 84.88 100 ILE A O 1
ATOM 805 N N . ILE A 1 101 ? 0.171 -1.058 -12.472 1.00 83.69 101 ILE A N 1
ATOM 806 C CA . ILE A 1 101 ? -1.276 -0.994 -12.698 1.00 83.69 101 ILE A CA 1
ATOM 807 C C . ILE A 1 101 ? -1.850 -2.403 -12.809 1.00 83.69 101 ILE A C 1
ATOM 809 O O . ILE A 1 101 ? -1.465 -3.178 -13.678 1.00 83.69 101 ILE A O 1
ATOM 813 N N . PHE A 1 102 ? -2.831 -2.688 -11.958 1.00 83.31 102 PHE A N 1
ATOM 814 C CA . PHE A 1 102 ? -3.650 -3.892 -11.953 1.00 83.31 102 PHE A CA 1
ATOM 815 C C . PHE A 1 102 ? -5.039 -3.535 -12.496 1.00 83.31 102 PHE A C 1
ATOM 817 O O . PHE A 1 102 ? -5.729 -2.689 -11.919 1.00 83.31 102 PHE A O 1
ATOM 824 N N . TYR A 1 103 ? -5.466 -4.157 -13.597 1.00 79.25 103 TYR A N 1
ATOM 825 C CA . TYR A 1 103 ? -6.730 -3.826 -14.269 1.00 79.25 103 TYR A CA 1
ATOM 826 C C . TYR A 1 103 ? -7.475 -5.052 -14.800 1.00 79.25 103 TYR A C 1
ATOM 828 O O . TYR A 1 103 ? -6.854 -6.047 -15.174 1.00 79.25 103 TYR A O 1
ATOM 836 N N . THR A 1 104 ? -8.802 -4.943 -14.889 1.00 75.56 104 THR A N 1
ATOM 837 C CA . THR A 1 104 ? -9.660 -5.947 -15.532 1.00 75.56 104 THR A CA 1
ATOM 838 C C . THR A 1 104 ? -9.631 -5.738 -17.048 1.00 75.56 104 THR A C 1
ATOM 840 O O . THR A 1 104 ? -10.002 -4.654 -17.508 1.00 75.56 104 THR A O 1
ATOM 843 N N . PRO A 1 105 ? -9.207 -6.721 -17.864 1.00 64.88 105 PRO A N 1
ATOM 844 C CA . PRO A 1 105 ? -9.076 -6.531 -19.293 1.00 64.88 105 PRO A CA 1
ATOM 845 C C . PRO A 1 105 ? -10.453 -6.309 -19.929 1.00 64.88 105 PRO A C 1
ATOM 847 O O . PRO A 1 105 ? -11.414 -7.020 -19.618 1.00 64.88 105 PRO A O 1
ATOM 850 N N . PRO A 1 106 ? -10.576 -5.334 -20.840 1.00 66.19 106 PRO A N 1
ATOM 851 C CA . PRO A 1 106 ? -11.790 -5.172 -21.622 1.00 66.19 106 PRO A CA 1
ATOM 852 C C . PRO A 1 106 ? -12.016 -6.372 -22.555 1.00 66.19 106 PRO A C 1
ATOM 854 O O . PRO A 1 106 ? -11.075 -7.016 -23.008 1.00 66.19 106 PRO A O 1
ATOM 857 N N . ASN A 1 107 ? -13.277 -6.610 -22.936 1.00 61.53 107 ASN A N 1
ATOM 858 C CA . ASN A 1 107 ? -13.654 -7.630 -23.931 1.00 61.53 107 ASN A CA 1
ATOM 859 C C . ASN A 1 107 ? -13.100 -7.359 -25.354 1.00 61.53 107 ASN A C 1
ATOM 861 O O . ASN A 1 107 ? -13.348 -8.143 -26.265 1.00 61.53 107 ASN A O 1
ATOM 865 N N . GLN A 1 108 ? -12.406 -6.240 -25.572 1.00 60.16 108 GLN A N 1
ATOM 866 C CA . GLN A 1 108 ? -11.800 -5.839 -26.843 1.00 60.16 108 GLN A CA 1
ATOM 867 C C . GLN A 1 108 ? -10.343 -5.443 -26.596 1.00 60.16 108 GLN A C 1
ATOM 869 O O . GLN A 1 108 ? -10.054 -4.822 -25.575 1.00 60.16 108 GLN A O 1
ATOM 874 N N . LEU A 1 109 ? -9.442 -5.768 -27.529 1.00 58.84 109 LEU A N 1
ATOM 875 C CA . LEU A 1 109 ? -8.060 -5.277 -27.515 1.00 58.84 109 LEU A CA 1
ATOM 876 C C . LEU A 1 109 ? -8.056 -3.742 -27.476 1.00 58.84 109 LEU A C 1
ATOM 878 O O . LEU A 1 109 ? -8.752 -3.102 -28.264 1.00 58.84 109 LEU A O 1
ATOM 882 N N . MET A 1 110 ? -7.302 -3.162 -26.542 1.00 61.91 110 MET A N 1
ATOM 883 C CA . MET A 1 110 ? -7.153 -1.713 -26.400 1.00 61.91 110 MET A CA 1
ATOM 884 C C . MET A 1 110 ? -5.682 -1.348 -26.248 1.00 61.91 110 MET A C 1
ATOM 886 O O . MET A 1 110 ? -4.940 -2.058 -25.574 1.00 61.91 110 MET A O 1
ATOM 890 N N . ASP A 1 111 ? -5.303 -0.200 -26.808 1.00 59.41 111 ASP A N 1
ATOM 891 C CA . ASP A 1 111 ? -3.926 0.305 -26.766 1.00 59.41 111 ASP A CA 1
ATOM 892 C C . ASP A 1 111 ? -3.511 0.803 -25.370 1.00 59.41 111 ASP A C 1
ATOM 894 O O . ASP A 1 111 ? -2.323 0.953 -25.093 1.00 59.41 111 ASP A O 1
ATOM 898 N N . ARG A 1 112 ? -4.479 1.114 -24.487 1.00 68.06 112 ARG A N 1
ATOM 899 C CA . ARG A 1 112 ? -4.242 1.637 -23.129 1.00 68.06 112 ARG A CA 1
ATOM 900 C C . ARG A 1 112 ? -5.308 1.190 -22.131 1.00 68.06 112 ARG A C 1
ATOM 902 O O . ARG A 1 112 ? -6.483 1.050 -22.476 1.00 68.06 112 ARG A O 1
ATOM 909 N N . VAL A 1 113 ? -4.901 1.056 -20.868 1.00 71.75 113 VAL A N 1
ATOM 910 C CA . VAL A 1 113 ? -5.796 0.790 -19.732 1.00 71.75 113 VAL A CA 1
ATOM 911 C C . VAL A 1 113 ? -6.649 2.027 -19.446 1.00 71.75 113 VAL A C 1
ATOM 913 O O . VAL A 1 113 ? -6.125 3.128 -19.282 1.00 71.75 113 VAL A O 1
ATOM 916 N N . ARG A 1 114 ? -7.974 1.866 -19.378 1.00 78.00 114 ARG A N 1
ATOM 917 C CA . ARG A 1 114 ? -8.889 2.963 -19.021 1.00 78.00 114 ARG A CA 1
ATOM 918 C C . ARG A 1 114 ? -9.040 3.035 -17.509 1.00 78.00 114 ARG A C 1
ATOM 920 O O . ARG A 1 114 ? -9.094 2.007 -16.847 1.00 78.00 114 ARG A O 1
ATOM 927 N N . GLU A 1 115 ? -9.234 4.237 -16.975 1.00 78.12 115 GLU A N 1
ATOM 928 C CA . GLU A 1 115 ? -9.373 4.456 -15.526 1.00 78.12 115 GLU A CA 1
ATOM 929 C C . GLU A 1 115 ? -10.470 3.591 -14.884 1.00 78.12 115 GLU A C 1
ATOM 931 O O . GLU A 1 115 ? -10.277 3.037 -13.807 1.00 78.12 115 GLU A O 1
ATOM 936 N N . LYS A 1 116 ? -11.600 3.404 -15.576 1.00 80.19 116 LYS A N 1
ATOM 937 C CA . LYS A 1 116 ? -12.711 2.560 -15.103 1.00 80.19 116 LYS A CA 1
ATOM 938 C C . LYS A 1 116 ? -12.375 1.066 -14.994 1.00 80.19 116 LYS A C 1
ATOM 940 O O . LYS A 1 116 ? -13.111 0.337 -14.341 1.00 80.19 116 LYS A O 1
ATOM 945 N N . ASP A 1 117 ? -11.329 0.624 -15.688 1.00 79.31 117 ASP A N 1
ATOM 946 C CA . ASP A 1 117 ? -10.899 -0.771 -15.727 1.00 79.31 117 ASP A CA 1
ATOM 947 C C . ASP A 1 117 ? -9.800 -1.036 -14.674 1.00 79.31 117 ASP A C 1
ATOM 949 O O . ASP A 1 117 ? -9.516 -2.191 -14.359 1.00 79.31 117 ASP A O 1
ATOM 953 N N . ILE A 1 118 ? -9.206 0.017 -14.091 1.00 83.69 118 ILE A N 1
ATOM 954 C CA . ILE A 1 118 ? -8.207 -0.092 -13.022 1.00 83.69 118 ILE A CA 1
ATOM 955 C C . ILE A 1 118 ? -8.868 -0.649 -11.760 1.00 83.69 118 ILE A C 1
ATOM 957 O O . ILE A 1 118 ? -9.912 -0.183 -11.304 1.00 83.69 118 ILE A O 1
ATOM 961 N N . VAL A 1 119 ? -8.222 -1.645 -11.170 1.00 85.38 119 VAL A N 1
ATOM 962 C CA . VAL A 1 119 ? -8.594 -2.256 -9.892 1.00 85.38 119 VAL A CA 1
ATOM 963 C C . VAL A 1 119 ? -7.735 -1.668 -8.780 1.00 85.38 119 VAL A C 1
ATOM 965 O O . VAL A 1 119 ? -8.260 -1.224 -7.758 1.00 85.38 119 VAL A O 1
ATOM 968 N N . LEU A 1 120 ? -6.422 -1.624 -9.003 1.00 88.94 120 LEU A N 1
ATOM 969 C CA . LEU A 1 120 ? -5.421 -1.154 -8.055 1.00 88.94 120 LEU A CA 1
ATOM 970 C C . LEU A 1 120 ? -4.231 -0.569 -8.828 1.00 88.94 120 LEU A C 1
ATOM 972 O O . LEU A 1 120 ? -3.842 -1.097 -9.864 1.00 88.94 120 LEU A O 1
ATOM 976 N N . GLN A 1 121 ? -3.641 0.508 -8.334 1.00 91.25 121 GLN A N 1
ATOM 977 C CA . GLN A 1 121 ? -2.447 1.119 -8.907 1.00 91.25 121 GLN A CA 1
ATOM 978 C C . GLN A 1 121 ? -1.498 1.518 -7.781 1.00 91.25 121 GLN A C 1
ATOM 980 O O . GLN A 1 121 ? -1.882 2.263 -6.877 1.00 91.25 121 GLN A O 1
ATOM 985 N N . TYR A 1 122 ? -0.257 1.053 -7.865 1.00 92.12 122 TYR A N 1
ATOM 986 C CA . TYR A 1 122 ? 0.841 1.504 -7.018 1.00 92.12 122 TYR A CA 1
ATOM 987 C C . TYR A 1 122 ? 1.543 2.648 -7.734 1.00 92.12 122 TYR A C 1
ATOM 989 O O . TYR A 1 122 ? 2.224 2.435 -8.733 1.00 92.12 122 TYR A O 1
ATOM 997 N N . VAL A 1 123 ? 1.330 3.862 -7.235 1.00 92.56 123 VAL A N 1
ATOM 998 C CA . VAL A 1 123 ? 1.962 5.071 -7.759 1.00 92.56 123 VAL A CA 1
ATOM 999 C C . VAL A 1 123 ? 3.343 5.187 -7.143 1.00 92.56 123 VAL A C 1
ATOM 1001 O O . VAL A 1 123 ? 3.456 5.273 -5.914 1.00 92.56 123 VAL A O 1
ATOM 1004 N N . LEU A 1 124 ? 4.381 5.206 -7.970 1.00 89.06 124 LEU A N 1
ATOM 1005 C CA . LEU A 1 124 ? 5.758 5.231 -7.490 1.00 89.06 124 LEU A CA 1
ATOM 1006 C C . LEU A 1 124 ? 6.284 6.658 -7.336 1.00 89.06 124 LEU A C 1
ATOM 1008 O O . LEU A 1 124 ? 5.912 7.587 -8.055 1.00 89.06 124 LEU A O 1
ATOM 1012 N N . ASN A 1 125 ? 7.172 6.838 -6.363 1.00 86.00 125 ASN A N 1
ATOM 1013 C CA . ASN A 1 125 ? 8.119 7.933 -6.369 1.00 86.00 125 ASN A CA 1
ATOM 1014 C C . ASN A 1 125 ? 9.273 7.532 -7.291 1.00 86.00 125 ASN A C 1
ATOM 1016 O O . ASN A 1 125 ? 10.064 6.637 -6.998 1.00 86.00 125 ASN A O 1
ATOM 1020 N N . THR A 1 126 ? 9.343 8.222 -8.416 1.00 74.94 126 THR A N 1
ATOM 1021 C CA . THR A 1 126 ? 10.297 7.999 -9.497 1.00 74.94 126 THR A CA 1
ATOM 1022 C C . THR A 1 126 ? 11.760 8.157 -9.082 1.00 74.94 126 THR A C 1
ATOM 1024 O O . THR A 1 126 ? 12.646 7.573 -9.701 1.00 74.94 126 THR A O 1
ATOM 1027 N N . GLU A 1 127 ? 12.034 8.955 -8.050 1.00 75.25 127 GLU A N 1
ATOM 1028 C CA . GLU A 1 127 ? 13.396 9.243 -7.595 1.00 75.25 127 GLU A CA 1
ATOM 1029 C C . GLU A 1 127 ? 13.913 8.177 -6.627 1.00 75.25 127 GLU A C 1
ATOM 1031 O O . GLU A 1 127 ? 15.066 7.760 -6.726 1.00 75.25 127 GLU A O 1
ATOM 1036 N N . SER A 1 128 ? 13.055 7.719 -5.712 1.00 78.19 128 SER A N 1
ATOM 1037 C CA . SER A 1 128 ? 13.407 6.771 -4.648 1.00 78.19 128 SER A CA 1
ATOM 1038 C C . SER A 1 128 ? 13.020 5.322 -4.948 1.00 78.19 128 SER A C 1
ATOM 1040 O O . SER A 1 128 ? 13.433 4.425 -4.215 1.00 78.19 128 SER A O 1
ATOM 1042 N N . GLY A 1 129 ? 12.196 5.073 -5.971 1.00 79.75 129 GLY A N 1
ATOM 1043 C CA . GLY A 1 129 ? 11.624 3.751 -6.238 1.00 79.75 129 GLY A CA 1
ATOM 1044 C C . GLY A 1 129 ? 10.711 3.254 -5.112 1.00 79.75 129 GLY A C 1
ATOM 1045 O O . GLY A 1 129 ? 10.515 2.053 -4.962 1.00 79.75 129 GLY A O 1
ATOM 1046 N N . THR A 1 130 ? 10.183 4.156 -4.280 1.00 88.88 130 THR A N 1
ATOM 1047 C CA . THR A 1 130 ? 9.246 3.822 -3.197 1.00 88.88 130 THR A CA 1
ATOM 1048 C C . THR A 1 130 ? 7.804 4.028 -3.646 1.00 88.88 130 THR A C 1
ATOM 1050 O O . THR A 1 130 ? 7.535 4.725 -4.622 1.00 88.88 130 THR A O 1
ATOM 1053 N N . ILE A 1 131 ? 6.838 3.438 -2.940 1.00 94.12 131 ILE A N 1
ATOM 1054 C CA . ILE A 1 131 ? 5.421 3.670 -3.236 1.00 94.12 131 ILE A CA 1
ATOM 1055 C C . ILE A 1 131 ? 5.028 5.019 -2.636 1.00 94.12 131 ILE A C 1
ATOM 1057 O O . ILE A 1 131 ? 5.066 5.198 -1.422 1.00 94.12 131 ILE A O 1
ATOM 1061 N N . LYS A 1 132 ? 4.615 5.960 -3.481 1.00 93.12 132 LYS A N 1
ATOM 1062 C CA . LYS A 1 132 ? 4.092 7.267 -3.072 1.00 93.12 132 LYS A CA 1
ATOM 1063 C C . LYS A 1 132 ? 2.625 7.185 -2.672 1.00 93.12 132 LYS A C 1
ATOM 1065 O O . LYS A 1 132 ? 2.184 7.860 -1.746 1.00 93.12 132 LYS A O 1
ATOM 1070 N N . ASN A 1 133 ? 1.836 6.419 -3.421 1.00 93.50 133 ASN A N 1
ATOM 1071 C CA . ASN A 1 133 ? 0.402 6.296 -3.194 1.00 93.50 133 ASN A CA 1
ATOM 1072 C C . ASN A 1 133 ? -0.125 4.954 -3.707 1.00 93.50 133 ASN A C 1
ATOM 1074 O O . ASN A 1 133 ? 0.428 4.378 -4.638 1.00 93.50 133 ASN A O 1
ATOM 1078 N N . ILE A 1 134 ? -1.239 4.495 -3.147 1.00 94.50 134 ILE A N 1
ATOM 1079 C CA . ILE A 1 134 ? -1.996 3.359 -3.665 1.00 94.50 134 ILE A CA 1
ATOM 1080 C C . ILE A 1 134 ? -3.384 3.856 -4.041 1.00 94.50 134 ILE A C 1
ATOM 1082 O O . ILE A 1 134 ? -4.135 4.370 -3.213 1.00 94.50 134 ILE A O 1
ATOM 1086 N N . ARG A 1 135 ? -3.725 3.717 -5.318 1.00 92.12 135 ARG A N 1
ATOM 1087 C CA . ARG A 1 135 ? -5.028 4.082 -5.866 1.00 92.12 135 ARG A CA 1
ATOM 1088 C C . ARG A 1 135 ? -5.854 2.831 -6.071 1.00 92.12 135 ARG A C 1
ATOM 1090 O O . ARG A 1 135 ? -5.390 1.869 -6.666 1.00 92.12 135 ARG A O 1
ATOM 1097 N N . ILE A 1 136 ? -7.092 2.867 -5.607 1.00 90.62 136 ILE A N 1
ATOM 1098 C CA . ILE A 1 136 ? -8.059 1.792 -5.807 1.00 90.62 136 ILE A CA 1
ATOM 1099 C C . ILE A 1 136 ? -9.135 2.272 -6.774 1.00 90.62 136 ILE A C 1
ATOM 1101 O O . ILE A 1 136 ? -9.575 3.421 -6.693 1.00 90.62 136 ILE A O 1
ATOM 1105 N N . GLY A 1 137 ? -9.558 1.380 -7.670 1.00 85.81 137 GLY A N 1
ATOM 1106 C CA . GLY A 1 137 ? -10.586 1.643 -8.668 1.00 85.81 137 GLY A CA 1
ATOM 1107 C C . GLY A 1 137 ? -11.893 2.165 -8.067 1.00 85.81 137 GLY A C 1
ATOM 1108 O O . GLY A 1 137 ? -12.352 1.725 -7.008 1.00 85.81 137 GLY A O 1
ATOM 1109 N N . ASN A 1 138 ? -12.530 3.102 -8.769 1.00 85.00 138 ASN A N 1
ATOM 1110 C CA . ASN A 1 138 ? -13.738 3.785 -8.297 1.00 85.00 138 ASN A CA 1
ATOM 1111 C C . ASN A 1 138 ? -14.929 2.837 -8.055 1.00 85.00 138 ASN A C 1
ATOM 1113 O O . ASN A 1 138 ? -15.811 3.155 -7.256 1.00 85.00 138 ASN A O 1
ATOM 1117 N N . GLN A 1 139 ? -14.946 1.657 -8.680 1.00 81.75 139 GLN A N 1
ATOM 1118 C CA . GLN A 1 139 ? -15.944 0.607 -8.461 1.00 81.75 139 GLN A CA 1
ATOM 1119 C C . GLN A 1 139 ? -15.991 0.103 -7.008 1.00 81.75 139 GLN A C 1
ATOM 1121 O O . GLN A 1 139 ? -17.008 -0.443 -6.585 1.00 81.75 139 GLN A O 1
ATOM 1126 N N . PHE A 1 140 ? -14.935 0.328 -6.220 1.00 84.50 140 PHE A N 1
ATOM 1127 C CA . PHE A 1 140 ? -14.854 -0.079 -4.815 1.00 84.50 140 PHE A CA 1
ATOM 1128 C C . PHE A 1 140 ? -15.261 1.024 -3.820 1.00 84.50 140 PHE A C 1
ATOM 1130 O O . PHE A 1 140 ? -15.297 0.774 -2.617 1.00 84.50 140 PHE A O 1
ATOM 1137 N N . LYS A 1 141 ? -15.615 2.228 -4.298 1.00 82.44 141 LYS A N 1
ATOM 1138 C CA . LYS A 1 141 ? -15.929 3.403 -3.462 1.00 82.44 141 LYS A CA 1
ATOM 1139 C C . LYS A 1 141 ? -17.251 3.307 -2.689 1.00 82.44 141 LYS A C 1
ATOM 1141 O O . LYS A 1 141 ? -17.383 3.913 -1.631 1.00 82.44 141 LYS A O 1
ATOM 1146 N N . ASN A 1 142 ? -18.237 2.580 -3.212 1.00 62.72 142 ASN A N 1
ATOM 1147 C CA . ASN A 1 142 ? -19.637 2.666 -2.766 1.00 62.72 142 ASN A CA 1
ATOM 1148 C C . ASN A 1 142 ? -20.006 1.748 -1.580 1.00 62.72 142 ASN A C 1
ATOM 1150 O O . ASN A 1 142 ? -21.186 1.467 -1.375 1.00 62.72 142 ASN A O 1
ATOM 1154 N N . ALA A 1 143 ? -19.036 1.255 -0.807 1.00 61.97 143 ALA A N 1
ATOM 1155 C CA . ALA A 1 143 ? -19.298 0.329 0.297 1.00 61.97 143 ALA A CA 1
ATOM 1156 C C . ALA A 1 143 ? -19.417 1.034 1.661 1.00 61.97 143 ALA A C 1
ATOM 1158 O O . ALA A 1 143 ? -18.713 1.997 1.951 1.00 61.97 143 ALA A O 1
ATOM 1159 N N . THR A 1 144 ? -20.285 0.502 2.524 1.00 73.38 144 THR A N 1
ATOM 1160 C CA . THR A 1 144 ? -20.617 1.008 3.869 1.00 73.38 144 THR A CA 1
ATOM 1161 C C . THR A 1 144 ? -19.609 0.604 4.955 1.00 73.38 144 THR A C 1
ATOM 1163 O O . THR A 1 144 ? -19.990 0.498 6.118 1.00 73.38 144 THR A O 1
ATOM 1166 N N . THR A 1 145 ? -18.348 0.324 4.610 1.00 86.38 145 THR A N 1
ATOM 1167 C CA . THR A 1 145 ? -17.336 -0.059 5.608 1.00 86.38 145 THR A CA 1
ATOM 1168 C C . THR A 1 145 ? -17.138 1.084 6.598 1.00 86.38 145 THR A C 1
ATOM 1170 O O . THR A 1 145 ? -16.698 2.173 6.222 1.00 86.38 145 THR A O 1
ATOM 1173 N N . THR A 1 146 ? -17.433 0.830 7.870 1.00 89.00 146 THR A N 1
ATOM 1174 C CA . THR A 1 146 ? -17.225 1.816 8.930 1.00 89.00 146 THR A CA 1
ATOM 1175 C C . THR A 1 146 ? -15.855 1.606 9.554 1.00 89.00 146 THR A C 1
ATOM 1177 O O . THR A 1 146 ? -15.485 0.491 9.918 1.00 89.00 146 THR A O 1
ATOM 1180 N N . ILE A 1 147 ? -15.106 2.697 9.715 1.00 93.69 147 ILE A N 1
ATOM 1181 C CA . ILE A 1 147 ? -13.789 2.688 10.355 1.00 93.69 147 ILE A CA 1
ATOM 1182 C C . ILE A 1 147 ? -13.871 3.476 11.651 1.00 93.69 147 ILE A C 1
ATOM 1184 O O . ILE A 1 147 ? -14.221 4.657 11.649 1.00 93.69 147 ILE A O 1
ATOM 1188 N N . LYS A 1 148 ? -13.530 2.824 12.759 1.00 96.06 148 LYS A N 1
ATOM 1189 C CA . LYS A 1 148 ? -13.409 3.460 14.071 1.00 96.06 148 LYS A CA 1
ATOM 1190 C C . LYS A 1 148 ? -11.944 3.699 14.399 1.00 96.06 148 LYS A C 1
ATOM 1192 O O . LYS A 1 148 ? -11.114 2.818 14.200 1.00 96.06 148 LYS A O 1
ATOM 1197 N N . ILE A 1 149 ? -11.637 4.872 14.938 1.00 96.44 149 ILE A N 1
ATOM 1198 C CA . ILE A 1 149 ? -10.323 5.158 15.516 1.00 96.44 149 ILE A CA 1
ATOM 1199 C C . ILE A 1 149 ? -10.368 4.684 16.966 1.00 96.44 149 ILE A C 1
ATOM 1201 O O . ILE A 1 149 ? -11.192 5.162 17.743 1.00 96.44 149 ILE A O 1
ATOM 1205 N N . ILE A 1 150 ? -9.523 3.717 17.312 1.00 95.88 150 ILE A N 1
ATOM 1206 C CA . ILE A 1 150 ? -9.486 3.125 18.657 1.00 95.88 150 ILE A CA 1
ATOM 1207 C C . ILE A 1 150 ? -8.442 3.810 19.527 1.00 95.88 150 ILE A C 1
ATOM 1209 O O . ILE A 1 150 ? -8.642 3.973 20.727 1.00 95.88 150 ILE A O 1
ATOM 1213 N N . ASN A 1 151 ? -7.320 4.196 18.928 1.00 91.75 151 ASN A N 1
ATOM 1214 C CA . ASN A 1 151 ? -6.241 4.871 19.626 1.00 91.75 151 ASN A CA 1
ATOM 1215 C C . ASN A 1 151 ? -5.426 5.719 18.645 1.00 91.75 151 ASN A C 1
ATOM 1217 O O . ASN A 1 151 ? -5.296 5.371 17.470 1.00 91.75 151 ASN A O 1
ATOM 1221 N N . GLU A 1 152 ? -4.841 6.793 19.151 1.00 92.19 152 GLU A N 1
ATOM 1222 C CA . GLU A 1 152 ? -3.891 7.644 18.450 1.00 92.19 152 GLU A CA 1
ATOM 1223 C C . GLU A 1 152 ? -2.783 8.033 19.425 1.00 92.19 152 GLU A C 1
ATOM 1225 O O . GLU A 1 152 ? -3.031 8.462 20.552 1.00 92.19 152 GLU A O 1
ATOM 1230 N N . ASN A 1 153 ? -1.543 7.904 18.974 1.00 92.88 153 ASN A N 1
ATOM 1231 C CA . ASN A 1 153 ? -0.397 8.516 19.615 1.00 92.88 153 ASN A CA 1
ATOM 1232 C C . ASN A 1 153 ? 0.494 9.177 18.555 1.00 92.88 153 ASN A C 1
ATOM 1234 O O . ASN A 1 153 ? 0.189 9.177 17.365 1.00 92.88 153 ASN A O 1
ATOM 1238 N N . LYS A 1 154 ? 1.622 9.738 18.998 1.00 92.94 154 LYS A N 1
ATOM 1239 C CA . LYS A 1 154 ? 2.532 10.503 18.137 1.00 92.94 154 LYS A CA 1
ATOM 1240 C C . LYS A 1 154 ? 3.014 9.741 16.891 1.00 92.94 154 LYS A C 1
ATOM 1242 O O . LYS A 1 154 ? 3.269 10.383 15.882 1.00 92.94 154 LYS A O 1
ATOM 1247 N N . HIS A 1 155 ? 3.153 8.418 16.961 1.00 94.94 155 HIS A N 1
ATOM 1248 C CA . HIS A 1 155 ? 3.764 7.602 15.904 1.00 94.94 155 HIS A CA 1
ATOM 1249 C C 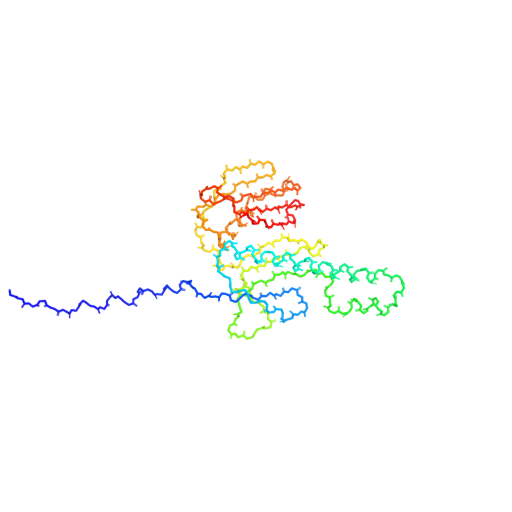. HIS A 1 155 ? 2.845 6.504 15.359 1.00 94.94 155 HIS A C 1
ATOM 1251 O O . HIS A 1 155 ? 3.245 5.762 14.464 1.00 94.94 155 HIS A O 1
ATOM 1257 N N . ASN A 1 156 ? 1.640 6.358 15.909 1.00 96.75 156 ASN A N 1
ATOM 1258 C CA . ASN A 1 156 ? 0.741 5.273 15.560 1.00 96.75 156 ASN A CA 1
ATOM 1259 C C . ASN A 1 156 ? -0.730 5.682 15.688 1.00 96.75 156 ASN A C 1
ATOM 1261 O O . ASN A 1 156 ? -1.117 6.368 16.635 1.00 96.75 156 ASN A O 1
ATOM 1265 N N . CYS A 1 157 ? -1.570 5.171 14.795 1.00 97.62 157 CYS A N 1
ATOM 1266 C CA . CYS A 1 157 ? -3.021 5.215 14.913 1.00 97.62 157 CYS A CA 1
ATOM 1267 C C . CYS A 1 157 ? -3.616 3.823 14.676 1.00 97.62 157 CYS A C 1
ATOM 1269 O O . CYS A 1 157 ? -3.301 3.152 13.696 1.00 97.62 157 CYS A O 1
ATOM 1271 N N . VAL A 1 158 ? -4.505 3.392 15.571 1.00 98.00 158 VAL A N 1
ATOM 1272 C CA . VAL A 1 158 ? -5.202 2.110 15.451 1.00 98.00 158 VAL A CA 1
ATOM 1273 C C . VAL A 1 158 ? -6.581 2.338 14.845 1.00 98.00 158 VAL A C 1
ATOM 1275 O O . VAL A 1 158 ? -7.438 2.985 15.452 1.00 98.00 158 VAL A O 1
ATOM 1278 N N . LEU A 1 159 ? -6.799 1.757 13.668 1.00 97.56 159 LEU A N 1
ATOM 1279 C CA . LEU A 1 159 ? -8.063 1.755 12.942 1.00 97.56 159 LEU A CA 1
ATOM 1280 C C . LEU A 1 159 ? -8.732 0.387 13.096 1.00 97.56 159 LEU A C 1
ATOM 1282 O O . LEU A 1 159 ? -8.102 -0.644 12.878 1.00 97.56 159 LEU A O 1
ATOM 1286 N N . GLN A 1 160 ? -10.013 0.361 13.446 1.00 97.56 160 GLN A N 1
ATOM 1287 C CA . GLN A 1 160 ? -10.797 -0.865 13.546 1.00 97.56 160 GLN A CA 1
ATOM 1288 C C . GLN A 1 160 ? -11.924 -0.878 12.518 1.00 97.56 160 GLN A C 1
ATOM 1290 O O . GLN A 1 160 ? -12.702 0.074 12.420 1.00 97.56 160 GLN A O 1
ATOM 1295 N N . LEU A 1 161 ? -12.015 -1.984 11.785 1.00 95.12 161 LEU A N 1
ATOM 1296 C CA . LEU A 1 161 ? -13.106 -2.278 10.865 1.00 95.12 161 LEU A CA 1
ATOM 1297 C C . LEU A 1 161 ? -14.310 -2.861 11.611 1.00 95.12 161 LEU A C 1
ATOM 1299 O O . LEU A 1 161 ? -14.166 -3.608 12.578 1.00 95.12 161 LEU A O 1
ATOM 1303 N N . ASP A 1 162 ? -15.508 -2.576 11.114 1.00 92.69 162 ASP A N 1
ATOM 1304 C CA . ASP A 1 162 ? -16.763 -3.183 11.572 1.00 92.69 162 ASP A CA 1
ATOM 1305 C C . ASP A 1 162 ? -17.028 -4.585 10.988 1.00 92.69 162 ASP A C 1
ATOM 1307 O O . ASP A 1 162 ? -18.044 -5.211 11.302 1.00 92.69 162 ASP A O 1
ATOM 1311 N N . GLN A 1 163 ? -16.105 -5.093 10.172 1.00 89.00 163 GLN A N 1
ATOM 1312 C CA . GLN A 1 163 ? -16.190 -6.364 9.456 1.00 89.00 163 GLN A CA 1
ATOM 1313 C C . GLN A 1 163 ? -15.070 -7.329 9.878 1.00 89.00 163 GLN A C 1
ATOM 1315 O O . GLN A 1 163 ? -14.034 -6.917 10.410 1.00 89.00 163 GLN A O 1
ATOM 1320 N N . LEU A 1 164 ? -15.306 -8.629 9.669 1.00 88.81 164 LEU A N 1
ATOM 1321 C CA . LEU A 1 164 ? -14.318 -9.690 9.907 1.00 88.81 164 LEU A CA 1
ATOM 1322 C C . LEU A 1 164 ? -13.379 -9.859 8.713 1.00 88.81 164 LEU A C 1
ATOM 1324 O O . LEU A 1 164 ? -12.162 -9.921 8.891 1.00 88.81 164 LEU A O 1
ATOM 1328 N N . ASP A 1 165 ? -13.959 -9.904 7.516 1.00 88.62 165 ASP A N 1
ATOM 1329 C CA . ASP A 1 165 ? -13.223 -10.093 6.275 1.00 88.62 165 ASP A CA 1
ATOM 1330 C C . ASP A 1 165 ? -12.536 -8.806 5.823 1.00 88.62 165 ASP A C 1
ATOM 1332 O O . ASP A 1 165 ? -13.005 -7.693 6.075 1.00 88.62 165 ASP A O 1
ATOM 1336 N N . PHE A 1 166 ? -11.417 -8.977 5.120 1.00 91.25 166 PHE A N 1
ATOM 1337 C CA . PHE A 1 166 ? -10.650 -7.881 4.548 1.00 91.25 166 PHE A CA 1
ATOM 1338 C C . PHE A 1 166 ? -10.615 -7.987 3.028 1.00 91.25 166 PHE A C 1
ATOM 1340 O O . PHE A 1 166 ? -10.147 -8.980 2.472 1.00 91.25 166 PHE A O 1
ATOM 1347 N N . THR A 1 167 ? -11.103 -6.943 2.373 1.00 90.19 167 THR A N 1
ATOM 1348 C CA . THR A 1 167 ? -11.345 -6.859 0.932 1.00 90.19 167 THR A CA 1
ATOM 1349 C C . THR A 1 167 ? -10.786 -5.551 0.364 1.00 90.19 167 THR A C 1
ATOM 1351 O O . THR A 1 167 ? -10.369 -4.651 1.099 1.00 90.19 167 THR A O 1
ATOM 1354 N N . LEU A 1 168 ? -10.790 -5.416 -0.962 1.00 89.56 168 LEU A N 1
ATOM 1355 C CA . LEU A 1 168 ? -10.301 -4.230 -1.668 1.00 89.56 168 LEU A CA 1
ATOM 1356 C C . LEU A 1 168 ? -11.138 -2.979 -1.328 1.00 89.56 168 LEU A C 1
ATOM 1358 O O . LEU A 1 168 ? -10.609 -1.873 -1.240 1.00 89.56 168 LEU A O 1
ATOM 1362 N N . GLN A 1 169 ? -12.426 -3.161 -1.024 1.00 90.50 169 GLN A N 1
ATOM 1363 C CA . GLN A 1 169 ? -13.314 -2.124 -0.492 1.00 90.50 169 GLN A CA 1
ATOM 1364 C C . GLN A 1 169 ? -12.862 -1.650 0.892 1.00 90.50 169 GLN A C 1
ATOM 1366 O O . GLN A 1 169 ? -12.841 -0.446 1.152 1.00 90.50 169 GLN A O 1
ATOM 1371 N N . ASN A 1 170 ? -12.465 -2.572 1.778 1.00 93.31 170 ASN A N 1
ATOM 1372 C CA . ASN A 1 170 ? -11.957 -2.195 3.097 1.00 93.31 170 ASN A CA 1
ATOM 1373 C C . ASN A 1 170 ? -10.674 -1.369 2.959 1.00 93.31 170 ASN A C 1
ATOM 1375 O O . ASN A 1 170 ? -10.549 -0.328 3.602 1.00 93.31 170 ASN A O 1
ATOM 1379 N N . LEU A 1 171 ? -9.757 -1.787 2.079 1.00 94.50 171 LEU A N 1
ATOM 1380 C CA . LEU A 1 171 ? -8.532 -1.037 1.798 1.00 94.50 171 LEU A CA 1
ATOM 1381 C C . LEU A 1 171 ? -8.840 0.365 1.241 1.00 94.50 171 LEU A C 1
ATOM 1383 O O . LEU A 1 171 ? -8.233 1.335 1.693 1.00 94.50 171 LEU A O 1
ATOM 1387 N N . TYR A 1 172 ? -9.827 0.503 0.345 1.00 93.50 172 TYR A N 1
ATOM 1388 C CA . TYR A 1 172 ? -10.284 1.810 -0.151 1.00 93.50 172 TYR A CA 1
ATOM 1389 C C . TYR A 1 172 ? -10.750 2.716 0.988 1.00 93.50 172 TYR A C 1
ATOM 1391 O O . TYR A 1 172 ? -10.334 3.876 1.077 1.00 93.50 172 TYR A O 1
ATOM 1399 N N . ALA A 1 173 ? -11.609 2.193 1.866 1.00 93.50 173 ALA A N 1
ATOM 1400 C CA . ALA A 1 173 ? -12.138 2.945 2.995 1.00 93.50 173 ALA A CA 1
ATOM 1401 C C . ALA A 1 173 ? -11.010 3.395 3.938 1.00 93.50 173 ALA A C 1
ATOM 1403 O O . ALA A 1 173 ? -11.001 4.549 4.367 1.00 93.50 173 ALA A O 1
ATOM 1404 N N . ILE A 1 174 ? -10.029 2.524 4.206 1.00 95.56 174 ILE A N 1
ATOM 1405 C CA . ILE A 1 174 ? -8.877 2.825 5.070 1.00 95.56 174 ILE A CA 1
ATOM 1406 C C . ILE A 1 174 ? -8.021 3.934 4.474 1.00 95.56 174 ILE A C 1
ATOM 1408 O O . ILE A 1 174 ? -7.779 4.936 5.145 1.00 95.56 174 ILE A O 1
ATOM 1412 N N . LEU A 1 175 ? -7.609 3.801 3.213 1.00 95.50 175 LEU A N 1
ATOM 1413 C CA . LEU A 1 175 ? -6.798 4.818 2.540 1.00 95.50 175 LEU A CA 1
ATOM 1414 C C . LEU A 1 175 ? -7.544 6.158 2.454 1.00 95.50 175 LEU A C 1
ATOM 1416 O O . LEU A 1 175 ? -6.956 7.215 2.677 1.00 95.50 175 LEU A O 1
ATOM 1420 N N . SER A 1 176 ? -8.860 6.122 2.224 1.00 93.94 176 SER A N 1
ATOM 1421 C CA . SER A 1 176 ? -9.713 7.316 2.239 1.00 93.94 176 SER A CA 1
ATOM 1422 C C . SER A 1 176 ? -9.796 7.965 3.622 1.00 93.94 176 SER A C 1
ATOM 1424 O O . SER A 1 176 ? -9.830 9.191 3.724 1.00 93.94 176 SER A O 1
ATOM 1426 N N . GLN A 1 177 ? -9.837 7.169 4.692 1.00 95.00 177 GLN A N 1
ATOM 1427 C CA . GLN A 1 177 ? -9.840 7.673 6.062 1.00 95.00 177 GLN A CA 1
ATOM 1428 C C . GLN A 1 177 ? -8.481 8.282 6.427 1.00 95.00 177 GLN A C 1
ATOM 1430 O O . GLN A 1 177 ? -8.435 9.392 6.951 1.00 95.00 177 GLN A O 1
ATOM 1435 N N . ILE A 1 178 ? -7.377 7.616 6.087 1.00 96.06 178 ILE A N 1
ATOM 1436 C CA . ILE A 1 178 ? -6.013 8.123 6.300 1.00 96.06 178 ILE A CA 1
ATOM 1437 C C . ILE A 1 178 ? -5.797 9.446 5.559 1.00 96.06 178 ILE A C 1
ATOM 1439 O O . ILE A 1 178 ? -5.265 10.393 6.138 1.00 96.06 178 ILE A O 1
ATOM 1443 N N . ALA A 1 179 ? -6.275 9.558 4.317 1.00 94.50 179 ALA A N 1
ATOM 1444 C CA . ALA A 1 179 ? -6.185 10.791 3.536 1.00 94.50 179 ALA A CA 1
ATOM 1445 C C . ALA A 1 179 ? -6.901 11.986 4.195 1.00 94.50 179 ALA A C 1
ATOM 1447 O O . ALA A 1 179 ? -6.499 13.129 3.970 1.00 94.50 179 ALA A O 1
ATOM 1448 N N . LYS A 1 180 ? -7.933 11.734 5.015 1.00 94.88 180 LYS A N 1
ATOM 1449 C CA . LYS A 1 180 ? -8.615 12.758 5.824 1.00 94.88 180 LYS A CA 1
ATOM 1450 C C . LYS A 1 180 ? -7.862 13.083 7.114 1.00 94.88 180 LYS A C 1
ATOM 1452 O O . LYS A 1 180 ? -7.833 14.243 7.504 1.00 94.88 180 LYS A O 1
ATOM 1457 N N . LEU A 1 181 ? -7.290 12.077 7.781 1.00 95.56 181 LEU A N 1
ATOM 1458 C CA . LEU A 1 181 ? -6.604 12.244 9.071 1.00 95.56 181 LEU A CA 1
ATOM 1459 C C . LEU A 1 181 ? -5.233 12.912 8.930 1.00 95.56 181 LEU A C 1
ATOM 1461 O O . LEU A 1 181 ? -4.896 13.798 9.711 1.00 95.56 181 LEU A O 1
ATOM 1465 N N . GLN A 1 182 ? -4.451 12.498 7.930 1.00 95.62 182 GLN A N 1
ATOM 1466 C CA . GLN A 1 182 ? -3.138 13.063 7.596 1.00 95.62 182 GLN A CA 1
ATOM 1467 C C . GLN A 1 182 ? -2.111 13.063 8.745 1.00 95.62 182 GLN A C 1
ATOM 1469 O O . GLN A 1 182 ? -1.191 13.882 8.765 1.00 95.62 182 GLN A O 1
ATOM 1474 N N . TYR A 1 183 ? -2.233 12.153 9.715 1.00 96.00 183 TYR A N 1
ATOM 1475 C CA . TYR A 1 183 ? -1.330 12.112 10.871 1.00 96.00 183 TYR A CA 1
ATOM 1476 C C . TYR A 1 183 ? 0.116 11.798 10.492 1.00 96.00 183 TYR A C 1
ATOM 1478 O O . TYR A 1 183 ? 1.033 12.337 11.110 1.00 96.00 183 TYR A O 1
ATOM 1486 N N . GLN A 1 184 ? 0.314 11.029 9.422 1.00 95.56 184 GLN A N 1
ATOM 1487 C CA . GLN A 1 184 ? 1.628 10.681 8.893 1.00 95.56 184 GLN A CA 1
ATOM 1488 C C . GLN A 1 184 ? 2.475 11.884 8.468 1.00 95.56 184 GLN A C 1
ATOM 1490 O O . GLN A 1 184 ? 3.692 11.786 8.435 1.00 95.56 184 GLN A O 1
ATOM 1495 N N . ASN A 1 185 ? 1.861 13.039 8.199 1.00 95.94 185 ASN A N 1
ATOM 1496 C CA . ASN A 1 185 ? 2.601 14.233 7.793 1.00 95.94 185 ASN A CA 1
ATOM 1497 C C . ASN A 1 185 ? 3.334 14.895 8.982 1.00 95.94 185 ASN A C 1
ATOM 1499 O O . ASN A 1 185 ? 4.182 15.764 8.788 1.00 95.94 185 ASN A O 1
ATOM 1503 N N . LYS A 1 186 ? 2.999 14.524 10.229 1.00 93.50 186 LYS A N 1
ATOM 1504 C CA . LYS A 1 186 ? 3.493 15.179 11.456 1.00 93.50 186 LYS A CA 1
ATOM 1505 C C . LYS A 1 186 ? 4.815 14.606 11.974 1.00 93.50 186 LYS A C 1
ATOM 1507 O O . LYS A 1 186 ? 5.458 15.233 12.815 1.00 93.50 186 LYS A O 1
ATOM 1512 N N . THR A 1 187 ? 5.209 13.421 11.523 1.00 94.31 187 THR A N 1
ATOM 1513 C CA . THR A 1 187 ? 6.418 12.720 11.970 1.00 94.31 187 THR A CA 1
ATOM 1514 C C . THR A 1 187 ? 7.173 12.157 10.780 1.00 94.31 187 THR A C 1
ATOM 1516 O O . THR A 1 187 ? 6.607 12.009 9.704 1.00 94.31 187 THR A O 1
ATOM 1519 N N . LEU A 1 188 ? 8.459 11.857 10.977 1.00 95.25 188 LEU A N 1
ATOM 1520 C CA . LEU A 1 188 ? 9.259 11.213 9.938 1.00 95.25 188 LEU A CA 1
ATOM 1521 C C . LEU A 1 188 ? 8.664 9.847 9.573 1.00 95.25 188 LEU A C 1
ATOM 1523 O O . LEU A 1 188 ? 8.439 9.579 8.399 1.00 95.25 188 LEU A O 1
ATOM 1527 N N . ASP A 1 189 ? 8.336 9.056 10.598 1.00 96.31 189 ASP A N 1
ATOM 1528 C CA . ASP A 1 189 ? 7.708 7.745 10.466 1.00 96.31 189 ASP A CA 1
ATOM 1529 C C . ASP A 1 189 ? 6.382 7.708 11.229 1.00 96.31 189 ASP A C 1
ATOM 1531 O O . ASP A 1 189 ? 6.272 8.245 12.345 1.00 96.31 189 ASP A O 1
ATOM 1535 N N . PHE A 1 190 ? 5.375 7.071 10.636 1.00 98.00 190 PHE A N 1
ATOM 1536 C CA . PHE A 1 190 ? 4.053 6.898 11.231 1.00 98.00 190 PHE A CA 1
ATOM 1537 C C . PHE A 1 190 ? 3.408 5.594 10.765 1.00 98.00 190 PHE A C 1
ATOM 1539 O O . PHE A 1 190 ? 3.455 5.258 9.583 1.00 98.00 190 PHE A O 1
ATOM 1546 N N . ILE A 1 191 ? 2.758 4.875 11.676 1.00 98.06 191 ILE A N 1
ATOM 1547 C CA . ILE A 1 191 ? 2.109 3.596 11.373 1.00 98.06 191 ILE A CA 1
ATOM 1548 C C . ILE A 1 191 ? 0.598 3.722 11.574 1.00 98.06 191 ILE A C 1
ATOM 1550 O O . ILE A 1 191 ? 0.132 4.265 12.571 1.00 98.06 191 ILE A O 1
ATOM 1554 N N . TYR A 1 192 ? -0.188 3.203 10.637 1.00 98.25 192 TYR A N 1
ATOM 1555 C CA . TYR A 1 192 ? -1.599 2.911 10.870 1.00 98.25 192 TYR A CA 1
ATOM 1556 C C . TYR A 1 192 ? -1.782 1.404 11.016 1.00 98.25 192 TYR A C 1
ATOM 1558 O O . TYR A 1 192 ? -1.664 0.673 10.034 1.00 98.25 192 TYR A O 1
ATOM 1566 N N . THR A 1 193 ? -2.105 0.943 12.222 1.00 98.00 193 THR A N 1
ATOM 1567 C CA . THR A 1 193 ? -2.436 -0.465 12.474 1.00 98.00 193 THR A CA 1
ATOM 1568 C C . THR A 1 193 ? -3.927 -0.692 12.277 1.00 98.00 193 THR A C 1
ATOM 1570 O O . THR A 1 193 ? -4.759 -0.113 12.977 1.00 98.00 193 THR A O 1
ATOM 1573 N N . VAL A 1 194 ? -4.276 -1.581 11.355 1.00 97.94 194 VAL A N 1
ATOM 1574 C CA . VAL A 1 194 ? -5.653 -1.950 11.022 1.00 97.94 194 VAL A CA 1
ATOM 1575 C C . VAL A 1 194 ? -6.015 -3.267 11.697 1.00 97.94 194 VAL A C 1
ATOM 1577 O O . VAL A 1 194 ? -5.334 -4.283 11.525 1.00 97.94 194 VAL A O 1
ATOM 1580 N N . LYS A 1 195 ? -7.127 -3.265 12.431 1.00 97.56 195 LYS A N 1
ATOM 1581 C CA . LYS A 1 195 ? -7.701 -4.437 13.098 1.00 97.56 195 LYS A CA 1
ATOM 1582 C C . LYS A 1 195 ? -9.095 -4.758 12.575 1.00 97.56 195 LYS A C 1
ATOM 1584 O O . LYS A 1 195 ? -9.832 -3.862 12.159 1.00 97.56 195 LYS A O 1
ATOM 1589 N N . ASN A 1 196 ? -9.470 -6.032 12.627 1.00 95.69 196 ASN A N 1
ATOM 1590 C CA . ASN A 1 196 ? -10.830 -6.464 12.317 1.00 95.69 196 ASN A CA 1
ATOM 1591 C C . ASN A 1 196 ? -11.778 -6.224 13.507 1.00 95.69 196 ASN A C 1
ATOM 1593 O O . ASN A 1 196 ? -11.376 -5.752 14.580 1.00 95.69 196 ASN A O 1
ATOM 1597 N N . LYS A 1 197 ? -13.049 -6.593 13.332 1.00 94.50 197 LYS A N 1
ATOM 1598 C CA . LYS A 1 197 ? -14.072 -6.509 14.383 1.00 94.50 197 LYS A CA 1
ATOM 1599 C C . LYS A 1 197 ? -13.695 -7.243 15.683 1.00 94.50 197 LYS A C 1
ATOM 1601 O O . LYS A 1 197 ? -14.063 -6.776 16.757 1.00 94.50 197 LYS A O 1
ATOM 1606 N N . ASP A 1 198 ? -12.902 -8.308 15.597 1.00 95.56 198 ASP A N 1
ATOM 1607 C CA . ASP A 1 198 ? -12.454 -9.124 16.735 1.00 95.56 198 ASP A CA 1
ATOM 1608 C C . ASP A 1 198 ? -11.119 -8.645 17.337 1.00 95.56 198 ASP A C 1
ATOM 1610 O O . ASP A 1 198 ? -10.492 -9.350 18.125 1.00 95.56 198 ASP A O 1
ATOM 1614 N N . ASN A 1 199 ? -10.661 -7.440 16.979 1.00 94.88 199 ASN A N 1
ATOM 1615 C CA . ASN A 1 199 ? -9.365 -6.870 17.365 1.00 94.88 199 ASN A CA 1
ATOM 1616 C C . ASN A 1 199 ? -8.134 -7.637 16.849 1.00 94.88 199 ASN A C 1
ATOM 1618 O O . ASN A 1 199 ? -7.012 -7.331 17.272 1.00 94.88 199 ASN A O 1
ATOM 1622 N N . ALA A 1 200 ? -8.304 -8.578 15.918 1.00 95.69 200 ALA A N 1
ATOM 1623 C CA . ALA A 1 200 ? -7.185 -9.246 15.272 1.00 95.69 200 ALA A CA 1
ATOM 1624 C C . ALA A 1 200 ? -6.491 -8.279 14.292 1.00 95.69 200 ALA A C 1
ATOM 1626 O O . ALA A 1 200 ? -7.182 -7.595 13.527 1.00 95.69 200 ALA A O 1
ATOM 1627 N N . PRO A 1 201 ? -5.149 -8.185 14.305 1.00 94.75 201 PRO A N 1
ATOM 1628 C CA . PRO A 1 201 ? -4.411 -7.360 13.353 1.00 94.75 201 PRO A CA 1
ATOM 1629 C C . PRO A 1 201 ? -4.563 -7.915 11.932 1.00 94.75 201 PRO A C 1
ATOM 1631 O O . PRO A 1 201 ? -4.498 -9.122 11.718 1.00 94.75 201 PRO A O 1
ATOM 1634 N N . ILE A 1 202 ? -4.769 -7.025 10.961 1.00 95.62 202 ILE A N 1
ATOM 1635 C CA . ILE A 1 202 ? -4.925 -7.385 9.544 1.00 95.62 202 ILE A CA 1
ATOM 1636 C C . ILE A 1 202 ? -3.800 -6.807 8.686 1.00 95.62 202 ILE A C 1
ATOM 1638 O O . ILE A 1 202 ? -3.286 -7.479 7.795 1.00 95.62 202 ILE A O 1
ATOM 1642 N N . LEU A 1 203 ? -3.476 -5.537 8.903 1.00 97.44 203 LEU A N 1
ATOM 1643 C CA . LEU A 1 203 ? -2.623 -4.765 8.011 1.00 97.44 203 LEU A CA 1
ATOM 1644 C C . LEU A 1 203 ? -1.992 -3.629 8.805 1.00 97.44 203 LEU A C 1
ATOM 1646 O O . LEU A 1 203 ? -2.702 -2.911 9.503 1.00 97.44 203 LEU A O 1
ATOM 1650 N N . ASP A 1 204 ? -0.695 -3.428 8.644 1.00 98.12 204 ASP A N 1
ATOM 1651 C CA . ASP A 1 204 ? -0.036 -2.183 9.008 1.00 98.12 204 ASP A CA 1
ATOM 1652 C C . ASP A 1 204 ? 0.254 -1.377 7.740 1.00 98.12 204 ASP A C 1
ATOM 1654 O O . ASP A 1 204 ? 0.745 -1.908 6.741 1.00 98.12 204 ASP A O 1
ATOM 1658 N N . ILE A 1 205 ? -0.067 -0.085 7.777 1.00 98.12 205 ILE A N 1
ATOM 1659 C CA . ILE A 1 205 ? 0.270 0.873 6.723 1.00 98.12 205 ILE A CA 1
ATOM 1660 C C . ILE A 1 205 ? 1.346 1.787 7.285 1.00 98.12 205 ILE A C 1
ATOM 1662 O O . ILE A 1 205 ? 1.082 2.615 8.158 1.00 98.12 205 ILE A O 1
ATOM 1666 N N . ILE A 1 206 ? 2.566 1.593 6.804 1.00 97.81 206 ILE A N 1
ATOM 1667 C CA . ILE A 1 206 ? 3.759 2.260 7.314 1.00 97.81 206 ILE A CA 1
ATOM 1668 C C . ILE A 1 206 ? 4.074 3.411 6.375 1.00 97.81 206 ILE A C 1
ATOM 1670 O O . ILE A 1 206 ? 4.356 3.181 5.203 1.00 97.81 206 ILE A O 1
ATOM 1674 N N . TYR A 1 207 ? 4.027 4.631 6.891 1.00 97.50 207 TYR A N 1
ATOM 1675 C CA . TYR A 1 207 ? 4.461 5.828 6.190 1.00 97.50 207 TYR A CA 1
ATOM 1676 C C . TYR A 1 207 ? 5.839 6.252 6.680 1.00 97.50 207 TYR A C 1
ATOM 1678 O O . TYR A 1 207 ? 6.096 6.255 7.885 1.00 97.50 207 TYR A O 1
ATOM 1686 N N . THR A 1 208 ? 6.687 6.653 5.741 1.00 96.50 208 THR A N 1
ATOM 1687 C CA . THR A 1 208 ? 8.012 7.220 6.003 1.00 96.50 208 THR A CA 1
ATOM 1688 C C . THR A 1 208 ? 8.182 8.523 5.232 1.00 96.50 208 THR A C 1
ATOM 1690 O O . THR A 1 208 ? 7.404 8.826 4.318 1.00 96.50 208 THR A O 1
ATOM 1693 N N . ASP A 1 209 ? 9.188 9.304 5.624 1.00 94.38 209 ASP A N 1
ATOM 1694 C CA . ASP A 1 209 ? 9.496 10.608 5.038 1.00 94.38 209 ASP A CA 1
ATOM 1695 C C . ASP A 1 209 ? 8.271 11.535 5.030 1.00 94.38 209 ASP A C 1
ATOM 1697 O O . ASP A 1 209 ? 7.789 11.957 3.985 1.00 94.38 209 ASP A O 1
ATOM 1701 N N . HIS A 1 210 ? 7.675 11.775 6.203 1.00 94.75 210 HIS A N 1
ATOM 1702 C CA . HIS A 1 210 ? 6.513 12.666 6.341 1.00 94.75 210 HIS A CA 1
ATOM 1703 C C . HIS A 1 210 ? 5.313 12.280 5.456 1.00 94.75 210 HIS A C 1
ATOM 1705 O O . HIS A 1 210 ? 4.535 13.130 5.023 1.00 94.75 210 HIS A O 1
ATOM 1711 N N . GLY A 1 211 ? 5.156 10.982 5.183 1.00 92.62 211 GLY A N 1
ATOM 1712 C CA . GLY A 1 211 ? 4.087 10.463 4.336 1.00 92.62 211 GLY A CA 1
ATOM 1713 C C . GLY A 1 211 ? 4.396 10.458 2.839 1.00 92.62 211 GLY A C 1
ATOM 1714 O O . GLY A 1 211 ? 3.505 10.133 2.054 1.00 92.62 211 GLY A O 1
ATOM 1715 N N . HIS A 1 212 ? 5.622 10.790 2.423 1.00 92.75 212 HIS A N 1
ATOM 1716 C CA . HIS A 1 212 ? 6.036 10.744 1.018 1.00 92.75 212 HIS A CA 1
ATOM 1717 C C . HIS A 1 212 ? 6.240 9.324 0.486 1.00 92.75 212 HIS A C 1
ATOM 1719 O O . HIS A 1 212 ? 6.190 9.120 -0.729 1.00 92.75 212 HIS A O 1
ATOM 1725 N N . SER A 1 213 ? 6.438 8.353 1.376 1.00 94.38 213 SER A N 1
ATOM 1726 C CA . SER A 1 213 ? 6.535 6.936 1.036 1.00 94.38 213 SER A CA 1
ATOM 1727 C C . SER A 1 213 ? 5.619 6.104 1.922 1.00 94.38 213 SER A C 1
ATOM 1729 O O . SER A 1 213 ? 5.398 6.441 3.086 1.00 94.38 213 SER A O 1
ATOM 1731 N N . LEU A 1 214 ? 5.093 5.008 1.379 1.00 95.81 214 LEU A N 1
ATOM 1732 C CA . LEU A 1 214 ? 4.230 4.088 2.105 1.00 95.81 214 LEU A CA 1
ATOM 1733 C C . LEU A 1 214 ? 4.557 2.621 1.807 1.00 95.81 214 LEU A C 1
ATOM 1735 O O . LEU A 1 214 ? 5.023 2.274 0.724 1.00 95.81 214 LEU A O 1
ATOM 1739 N N . LEU A 1 215 ? 4.266 1.749 2.767 1.00 96.31 215 LEU A N 1
ATOM 1740 C CA . LEU A 1 215 ? 4.374 0.300 2.649 1.00 96.31 215 LEU A CA 1
ATOM 1741 C C . LEU A 1 215 ? 3.148 -0.360 3.285 1.00 96.31 215 LEU A C 1
ATOM 1743 O O . LEU A 1 215 ? 2.723 0.021 4.375 1.00 96.31 215 LEU A O 1
ATOM 1747 N N . LEU A 1 216 ? 2.605 -1.376 2.614 1.00 97.00 216 LEU A N 1
ATOM 1748 C CA . LEU A 1 216 ? 1.577 -2.248 3.174 1.00 97.00 216 LEU A CA 1
ATOM 1749 C C . LEU A 1 216 ? 2.227 -3.517 3.731 1.00 97.00 216 LEU A C 1
ATOM 1751 O O . LEU A 1 216 ? 2.868 -4.257 2.982 1.00 97.00 216 LEU A O 1
ATOM 1755 N N . ASN A 1 217 ? 2.022 -3.785 5.019 1.00 96.19 217 ASN A N 1
ATOM 1756 C CA . ASN A 1 217 ? 2.468 -5.004 5.686 1.00 96.19 217 ASN A CA 1
ATOM 1757 C C . ASN A 1 217 ? 1.265 -5.820 6.181 1.00 96.19 217 ASN A C 1
ATOM 1759 O O . ASN A 1 217 ? 0.620 -5.466 7.166 1.00 96.19 217 ASN A O 1
ATOM 1763 N N . TYR A 1 218 ? 0.942 -6.896 5.469 1.00 94.50 218 TYR A N 1
ATOM 1764 C CA . TYR A 1 218 ? -0.194 -7.764 5.786 1.00 94.50 218 TYR A CA 1
ATOM 1765 C C . TYR A 1 218 ? 0.167 -8.758 6.898 1.00 94.50 218 TYR A C 1
ATOM 1767 O O . TYR A 1 218 ? 1.156 -9.481 6.761 1.00 94.50 218 TYR A O 1
ATOM 1775 N N . ASN A 1 219 ? -0.675 -8.825 7.935 1.00 89.06 219 ASN A N 1
ATOM 1776 C CA . ASN A 1 219 ? -0.513 -9.659 9.134 1.00 89.06 219 ASN A CA 1
ATOM 1777 C C . ASN A 1 219 ? -1.338 -10.956 9.081 1.00 89.06 219 ASN A C 1
ATOM 1779 O O . ASN A 1 219 ? -2.467 -10.951 8.528 1.00 89.06 219 ASN A O 1
#